Protein AF-A0A3L7AKQ4-F1 (afdb_monomer)

Nearest PDB structures (foldseek):
  3fz2-assembly3_B  TM=6.884E-01  e=7.133E-04  Lambdavirus lambda
  3fzb-assembly1_B  TM=6.776E-01  e=4.993E-04  Lambdavirus lambda
  2x1w-assembly2_L  TM=4.717E-01  e=2.455E+00  Homo sapiens
  4hrv-assembly1_B  TM=2.708E-01  e=8.936E-01  Neisseria meningitidis

Organism: NCBI:txid60216

Structure (mmCIF, N/CA/C/O backbone):
data_AF-A0A3L7AKQ4-F1
#
_entry.id   AF-A0A3L7AKQ4-F1
#
loop_
_atom_site.group_PDB
_atom_site.id
_atom_site.type_symbol
_atom_site.label_atom_id
_atom_site.label_alt_id
_atom_site.label_comp_id
_atom_site.label_asym_id
_atom_site.label_entity_id
_atom_site.label_seq_id
_atom_site.pdbx_PDB_ins_code
_atom_site.Cartn_x
_atom_site.Cartn_y
_atom_site.Cartn_z
_atom_site.occupancy
_atom_site.B_iso_or_equiv
_atom_site.auth_seq_id
_atom_site.auth_comp_id
_atom_site.auth_asym_id
_atom_site.auth_atom_id
_atom_site.pdbx_PDB_model_num
ATOM 1 N N . MET A 1 1 ? 0.979 4.388 -9.068 1.00 86.25 1 MET A N 1
ATOM 2 C CA . MET A 1 1 ? -0.338 3.719 -9.219 1.00 86.25 1 MET A CA 1
ATOM 3 C C . MET A 1 1 ? -0.267 2.253 -8.811 1.00 86.25 1 MET A C 1
ATOM 5 O O . MET A 1 1 ? -0.900 1.919 -7.822 1.00 86.25 1 MET A O 1
ATOM 9 N N . ALA A 1 2 ? 0.515 1.409 -9.503 1.00 91.88 2 ALA A N 1
ATOM 10 C CA . ALA A 1 2 ? 0.612 -0.028 -9.208 1.00 91.88 2 ALA A CA 1
ATOM 11 C C . ALA A 1 2 ? 0.888 -0.323 -7.724 1.00 91.88 2 ALA A C 1
ATOM 13 O O . ALA A 1 2 ? 0.208 -1.152 -7.133 1.00 91.88 2 ALA A O 1
ATOM 14 N N . LEU A 1 3 ? 1.793 0.444 -7.100 1.00 92.50 3 LEU A N 1
ATOM 15 C CA . LEU A 1 3 ? 2.090 0.347 -5.669 1.00 92.50 3 LEU A CA 1
ATOM 16 C C . LEU A 1 3 ? 0.835 0.440 -4.787 1.00 92.50 3 LEU A C 1
ATOM 18 O O . LEU A 1 3 ? 0.617 -0.392 -3.915 1.00 92.50 3 LEU A O 1
ATOM 22 N N . ARG A 1 4 ? 0.007 1.457 -5.034 1.00 93.56 4 ARG A N 1
ATOM 23 C CA . ARG A 1 4 ? -1.199 1.747 -4.258 1.00 93.56 4 ARG A CA 1
ATOM 24 C C . ARG A 1 4 ? -2.247 0.652 -4.429 1.00 93.56 4 ARG A C 1
ATOM 26 O O . ARG A 1 4 ? -2.795 0.187 -3.442 1.00 93.56 4 ARG A O 1
ATOM 33 N N . ILE A 1 5 ? -2.457 0.204 -5.666 1.00 94.94 5 ILE A N 1
ATOM 34 C CA . ILE A 1 5 ? -3.381 -0.892 -5.985 1.00 94.94 5 ILE A CA 1
ATOM 35 C C . ILE A 1 5 ? -2.924 -2.192 -5.310 1.00 94.94 5 ILE A C 1
ATOM 37 O O . ILE A 1 5 ? -3.725 -2.862 -4.668 1.00 94.94 5 ILE A O 1
ATOM 41 N N . CYS A 1 6 ? -1.628 -2.517 -5.368 1.00 95.56 6 CYS A N 1
ATOM 42 C CA . CYS A 1 6 ? -1.089 -3.693 -4.681 1.00 95.56 6 CYS A CA 1
ATOM 43 C C . CYS A 1 6 ? -1.293 -3.606 -3.164 1.00 95.56 6 CYS A C 1
ATOM 45 O O . CYS A 1 6 ? -1.653 -4.605 -2.554 1.00 95.56 6 CYS A O 1
ATOM 47 N N . ALA A 1 7 ? -1.107 -2.424 -2.564 1.00 95.56 7 ALA A N 1
ATOM 48 C CA . ALA A 1 7 ? -1.384 -2.216 -1.145 1.00 95.56 7 ALA A CA 1
ATOM 49 C C . ALA A 1 7 ? -2.867 -2.450 -0.820 1.00 95.56 7 ALA A C 1
ATOM 51 O O . ALA A 1 7 ? -3.170 -3.180 0.116 1.00 95.56 7 ALA A O 1
ATOM 52 N N . VAL A 1 8 ? -3.788 -1.897 -1.614 1.00 96.44 8 VAL A N 1
ATOM 53 C CA . VAL A 1 8 ? -5.234 -2.095 -1.425 1.00 96.44 8 VAL A CA 1
ATOM 54 C C . VAL A 1 8 ? -5.596 -3.579 -1.465 1.00 96.44 8 VAL A C 1
ATOM 56 O O . VAL A 1 8 ? -6.197 -4.083 -0.519 1.00 96.44 8 VAL A O 1
ATOM 59 N N . ILE A 1 9 ? -5.175 -4.293 -2.512 1.00 96.75 9 ILE A N 1
ATOM 60 C CA . ILE A 1 9 ? -5.460 -5.726 -2.671 1.00 96.75 9 ILE A CA 1
ATOM 61 C C . ILE A 1 9 ? -4.814 -6.541 -1.540 1.00 96.75 9 ILE A C 1
ATOM 63 O O . ILE A 1 9 ? -5.434 -7.458 -1.014 1.00 96.75 9 ILE A O 1
ATOM 67 N N . ALA A 1 10 ? -3.590 -6.201 -1.121 1.00 96.25 10 ALA A N 1
ATOM 68 C CA . ALA A 1 10 ? -2.888 -6.909 -0.049 1.00 96.25 10 ALA A CA 1
ATOM 69 C C . ALA A 1 10 ? -3.527 -6.729 1.338 1.00 96.25 10 ALA A C 1
ATOM 71 O O . ALA A 1 10 ? -3.373 -7.601 2.191 1.00 96.25 10 ALA A O 1
ATOM 72 N N . LEU A 1 11 ? -4.200 -5.600 1.574 1.00 96.50 11 LEU A N 1
ATOM 73 C CA . LEU A 1 11 ? -4.826 -5.268 2.856 1.00 96.50 11 LEU A CA 1
ATOM 74 C C . LEU A 1 11 ? -6.249 -5.826 2.993 1.00 96.50 11 LEU A C 1
ATOM 76 O O . LEU A 1 11 ? -6.709 -6.044 4.121 1.00 96.50 11 LEU A O 1
ATOM 80 N N . ARG A 1 12 ? -6.940 -6.060 1.869 1.00 95.12 12 ARG A N 1
ATOM 81 C CA . ARG A 1 12 ? -8.280 -6.662 1.850 1.00 95.12 12 ARG A CA 1
ATOM 82 C C . ARG A 1 12 ? -8.250 -8.061 2.434 1.00 95.12 12 ARG A C 1
ATOM 84 O O . ARG A 1 12 ? -7.366 -8.853 2.127 1.00 95.12 12 ARG A O 1
ATOM 91 N N . ASP A 1 13 ? -9.202 -8.327 3.322 1.00 91.25 13 ASP A N 1
ATOM 92 C CA . ASP A 1 13 ? -9.371 -9.608 4.026 1.00 91.25 13 ASP A CA 1
ATOM 93 C C . ASP A 1 13 ? -8.146 -10.090 4.828 1.00 91.25 13 ASP A C 1
ATOM 95 O O . ASP A 1 13 ? -8.124 -11.209 5.344 1.00 91.25 13 ASP A O 1
ATOM 99 N N . ALA A 1 14 ? -7.136 -9.231 4.991 1.00 93.94 14 ALA A N 1
ATOM 100 C CA . ALA A 1 14 ? -5.916 -9.496 5.746 1.00 93.94 14 ALA A CA 1
ATOM 101 C C . ALA A 1 14 ? -5.820 -8.674 7.042 1.00 93.94 14 ALA A C 1
ATOM 103 O O . ALA A 1 14 ? -4.883 -8.868 7.813 1.00 93.94 14 ALA A O 1
ATOM 104 N N . THR A 1 15 ? -6.776 -7.771 7.280 1.00 93.94 15 THR A N 1
ATOM 105 C CA . THR A 1 15 ? -6.831 -6.860 8.435 1.00 93.94 15 THR A CA 1
ATOM 106 C C . THR A 1 15 ? -8.253 -6.776 8.996 1.00 93.94 15 THR A C 1
ATOM 108 O O . THR A 1 15 ? -9.213 -7.196 8.340 1.00 93.94 15 THR A O 1
ATOM 111 N N . MET A 1 16 ? -8.429 -6.152 10.165 1.00 90.81 16 MET A N 1
ATOM 112 C CA . MET A 1 16 ? -9.761 -5.850 10.720 1.00 90.81 16 MET A CA 1
ATOM 113 C C . MET A 1 16 ? -10.673 -4.990 9.815 1.00 90.81 16 MET A C 1
ATOM 115 O O . MET A 1 16 ? -11.892 -4.968 10.018 1.00 90.81 16 MET A O 1
ATOM 119 N N . ALA A 1 17 ? -10.131 -4.311 8.795 1.00 90.75 17 ALA A N 1
ATOM 120 C CA . ALA A 1 17 ? -10.951 -3.619 7.799 1.00 90.75 17 ALA A CA 1
ATOM 121 C C . ALA A 1 17 ? -11.659 -4.568 6.825 1.00 90.75 17 ALA A C 1
ATOM 123 O O . ALA A 1 17 ? -12.676 -4.179 6.254 1.00 90.75 17 ALA A O 1
ATOM 124 N N . GLN A 1 18 ? -11.195 -5.813 6.669 1.00 90.94 18 GLN A N 1
ATOM 125 C CA . GLN A 1 18 ? -11.749 -6.769 5.701 1.00 90.94 18 GLN A CA 1
ATOM 126 C C . GLN A 1 18 ? -11.812 -6.134 4.297 1.00 90.94 18 GLN A C 1
ATOM 128 O O . GLN A 1 18 ? -10.828 -5.552 3.847 1.00 90.94 18 GLN A O 1
ATOM 133 N N . GLU A 1 19 ? -12.958 -6.177 3.619 1.00 91.38 19 GLU A N 1
ATOM 134 C CA . GLU A 1 19 ? -13.174 -5.538 2.315 1.00 91.38 19 GLU A CA 1
ATOM 135 C C . GLU A 1 19 ? -13.188 -3.993 2.361 1.00 91.38 19 GLU A C 1
ATOM 137 O O . GLU A 1 19 ? -13.116 -3.347 1.314 1.00 91.38 19 GLU A O 1
ATOM 142 N N . ARG A 1 20 ? -13.241 -3.357 3.545 1.00 91.81 20 ARG A N 1
ATOM 143 C CA . ARG A 1 20 ? -13.335 -1.886 3.718 1.00 91.81 20 ARG A CA 1
ATOM 144 C C . ARG A 1 20 ? -11.986 -1.175 3.550 1.00 91.81 20 ARG A C 1
ATOM 146 O O . ARG A 1 20 ? -11.615 -0.298 4.333 1.00 91.81 20 ARG A O 1
ATOM 153 N N . VAL A 1 21 ? -11.257 -1.546 2.504 1.00 93.69 21 VAL A N 1
ATOM 154 C CA . VAL A 1 21 ? -10.010 -0.908 2.072 1.00 93.69 21 VAL A CA 1
ATOM 155 C C . VAL A 1 21 ? -10.273 -0.155 0.774 1.00 93.69 21 VAL A C 1
ATOM 157 O O . VAL A 1 21 ? -10.630 -0.758 -0.242 1.00 93.69 21 VAL A O 1
ATOM 160 N N . ARG A 1 22 ? -10.104 1.167 0.802 1.00 91.25 22 ARG A N 1
ATOM 161 C CA . ARG A 1 22 ? -10.456 2.071 -0.301 1.00 91.25 22 ARG A CA 1
ATOM 162 C C . ARG A 1 22 ? -9.208 2.632 -0.983 1.00 91.25 22 ARG A C 1
ATOM 164 O O . ARG A 1 22 ? -8.295 3.119 -0.315 1.00 91.25 22 ARG A O 1
ATOM 171 N N . ASP A 1 23 ? -9.204 2.623 -2.312 1.00 89.88 23 ASP A N 1
ATOM 172 C CA . ASP A 1 23 ? -8.193 3.283 -3.141 1.00 89.88 23 ASP A CA 1
ATOM 173 C C . ASP A 1 23 ? -8.525 4.765 -3.302 1.00 89.88 23 ASP A C 1
ATOM 175 O O . ASP A 1 23 ? -9.325 5.139 -4.158 1.00 89.88 23 ASP A O 1
ATOM 179 N N . SER A 1 24 ? -7.895 5.606 -2.480 1.00 76.44 24 SER A N 1
ATOM 180 C CA . SER A 1 24 ? -8.138 7.047 -2.392 1.00 76.44 24 SER A CA 1
ATOM 181 C C . SER A 1 24 ? -9.569 7.400 -1.951 1.00 76.44 24 SER A C 1
ATOM 183 O O . SER A 1 24 ? -10.549 7.132 -2.642 1.00 76.44 24 SER A O 1
ATOM 185 N N . ALA A 1 25 ? -9.706 8.123 -0.840 1.00 61.62 25 ALA A N 1
ATOM 186 C CA . ALA A 1 25 ? -10.979 8.721 -0.454 1.00 61.62 25 ALA A CA 1
ATOM 187 C C . ALA A 1 25 ? -11.004 10.210 -0.832 1.00 61.62 25 ALA A C 1
ATOM 189 O O . ALA A 1 25 ? -10.194 10.998 -0.356 1.00 61.62 25 ALA A O 1
ATOM 190 N N . LEU A 1 26 ? -11.955 10.610 -1.685 1.00 53.91 26 LEU A N 1
ATOM 191 C CA . LEU A 1 26 ? -12.335 12.027 -1.827 1.00 53.91 26 LEU A CA 1
ATOM 192 C C . LEU A 1 26 ? -13.199 12.492 -0.642 1.00 53.91 26 LEU A C 1
ATOM 194 O O . LEU A 1 26 ? -13.315 13.687 -0.374 1.00 53.91 26 LEU A O 1
ATOM 198 N N . SER A 1 27 ? -13.836 11.541 0.037 1.00 59.56 27 SER A N 1
ATOM 199 C CA . SER A 1 27 ? -14.645 11.723 1.236 1.00 59.56 27 SER A CA 1
ATOM 200 C C . SER A 1 27 ? -13.775 11.776 2.492 1.00 59.56 27 SER A C 1
ATOM 202 O O . SER A 1 27 ? -12.742 11.120 2.576 1.00 59.56 27 SER A O 1
ATOM 204 N N . GLN A 1 28 ? -14.216 12.545 3.489 1.00 68.19 28 GLN A N 1
ATOM 205 C CA . GLN A 1 28 ? -13.551 12.603 4.791 1.00 68.19 28 GLN A CA 1
ATOM 206 C C . GLN A 1 28 ? -13.617 11.237 5.485 1.00 68.19 28 GLN A C 1
ATOM 208 O O . GLN A 1 28 ? -14.658 10.579 5.455 1.00 68.19 28 GLN A O 1
ATOM 213 N N . LEU A 1 29 ? -12.518 10.840 6.129 1.00 72.25 29 LEU A N 1
ATOM 214 C CA . LEU A 1 29 ? -12.377 9.568 6.841 1.00 72.25 29 LEU A CA 1
ATOM 215 C C . LEU A 1 29 ? -13.504 9.338 7.866 1.00 72.25 29 LEU A C 1
ATOM 217 O O . LEU A 1 29 ? -14.069 8.249 7.932 1.00 72.25 29 LEU A O 1
ATOM 221 N N . ASP A 1 30 ? -13.904 10.392 8.579 1.00 65.81 30 ASP A N 1
ATOM 222 C CA . ASP A 1 30 ? -15.015 10.389 9.538 1.00 65.81 30 ASP A CA 1
ATOM 223 C C . ASP A 1 30 ? -16.338 9.934 8.895 1.00 65.81 30 ASP A C 1
ATOM 225 O O . ASP A 1 30 ? -17.072 9.135 9.474 1.00 65.81 30 ASP A O 1
ATOM 229 N N . ALA A 1 31 ? -16.628 10.386 7.670 1.00 71.44 31 ALA A N 1
ATOM 230 C CA . ALA A 1 31 ? -17.857 10.024 6.965 1.00 71.44 31 ALA A CA 1
ATOM 231 C C . ALA A 1 31 ? -17.877 8.539 6.569 1.00 71.44 31 ALA A C 1
ATOM 233 O O . ALA A 1 31 ? -18.919 7.897 6.670 1.00 71.44 31 ALA A O 1
ATOM 234 N N . LEU A 1 32 ? -16.724 7.986 6.175 1.00 71.56 32 LEU A N 1
ATOM 235 C CA . LEU A 1 32 ? -16.596 6.567 5.820 1.00 71.56 32 LEU A CA 1
ATOM 236 C C . LEU A 1 32 ? -16.829 5.663 7.032 1.00 71.56 32 LEU A C 1
ATOM 238 O O . LEU A 1 32 ? -17.529 4.658 6.945 1.00 71.56 32 LEU A O 1
ATOM 242 N N . VAL A 1 33 ? -16.280 6.042 8.185 1.00 70.31 33 VAL A N 1
ATOM 243 C CA . VAL A 1 33 ? -16.455 5.269 9.420 1.00 70.31 33 VAL A CA 1
ATOM 244 C C . VAL A 1 33 ? -17.879 5.389 9.953 1.00 70.31 33 VAL A C 1
ATOM 246 O O . VAL A 1 33 ? -18.394 4.434 10.530 1.00 70.31 33 VAL A O 1
ATOM 249 N N . GLU A 1 34 ? -18.542 6.533 9.779 1.00 71.06 34 GLU A N 1
ATOM 250 C CA . GLU A 1 34 ? -19.955 6.665 10.145 1.00 71.06 34 GLU A CA 1
ATOM 251 C C . GLU A 1 34 ? -20.886 5.830 9.261 1.00 71.06 34 GLU A C 1
ATOM 253 O O . GLU A 1 34 ? -21.873 5.294 9.779 1.00 71.06 34 GLU A O 1
ATOM 258 N N . GLU A 1 35 ? -20.572 5.714 7.969 1.00 71.06 35 GLU A N 1
ATOM 259 C CA . GLU A 1 35 ? -21.299 4.878 7.011 1.00 71.06 35 GLU A CA 1
ATOM 260 C C . GLU A 1 35 ? -21.128 3.389 7.336 1.00 71.06 35 GLU A C 1
ATOM 262 O O . GLU A 1 35 ? -22.117 2.694 7.575 1.00 71.06 35 GLU A O 1
ATOM 267 N N . ASP A 1 36 ? -19.881 2.919 7.431 1.00 68.56 36 ASP A N 1
ATOM 268 C CA . ASP A 1 36 ? -19.576 1.494 7.598 1.00 68.56 36 ASP A CA 1
ATOM 269 C C . ASP A 1 36 ? -19.712 1.019 9.060 1.00 68.56 36 ASP A C 1
ATOM 271 O O . ASP A 1 36 ? -19.913 -0.171 9.323 1.00 68.56 36 ASP A O 1
ATOM 275 N N . ARG A 1 37 ? -19.599 1.939 10.032 1.00 75.56 37 ARG A N 1
ATOM 276 C CA . ARG A 1 37 ? -19.559 1.674 11.487 1.00 75.56 37 ARG A CA 1
ATOM 277 C C . ARG A 1 37 ? -18.605 0.540 11.874 1.00 75.56 37 ARG A C 1
ATOM 279 O O . ARG A 1 37 ? -18.884 -0.245 12.779 1.00 75.56 37 ARG A O 1
ATOM 286 N N . ALA A 1 38 ? -17.481 0.455 11.179 1.00 81.25 38 ALA A N 1
ATOM 287 C CA . ALA A 1 38 ? -16.488 -0.600 11.310 1.00 81.25 38 ALA A CA 1
ATOM 288 C C . ALA A 1 38 ? -15.088 -0.037 11.011 1.00 81.25 38 ALA A C 1
ATOM 290 O O . ALA A 1 38 ? -14.990 1.084 10.505 1.00 81.25 38 ALA A O 1
ATOM 291 N N . PRO A 1 39 ? -14.004 -0.776 11.316 1.00 87.94 39 PRO A N 1
ATOM 292 C CA . PRO A 1 39 ? -12.667 -0.379 10.900 1.00 87.94 39 PRO A CA 1
ATOM 293 C C . PRO A 1 39 ? -12.578 -0.217 9.379 1.00 87.94 39 PRO A C 1
ATOM 295 O O . PRO A 1 39 ? -13.095 -1.061 8.637 1.00 87.94 39 PRO A O 1
ATOM 298 N N . VAL A 1 40 ? -11.910 0.847 8.935 1.00 90.94 40 VAL A N 1
ATOM 299 C CA . VAL A 1 40 ? -11.667 1.155 7.517 1.00 90.94 40 VAL A CA 1
ATOM 300 C C . VAL A 1 40 ? -10.203 1.532 7.294 1.00 90.94 40 VAL A C 1
ATOM 302 O O . VAL A 1 40 ? -9.554 2.070 8.196 1.00 90.94 40 VAL A O 1
ATOM 305 N N . ILE A 1 41 ? -9.703 1.273 6.082 1.00 93.00 41 ILE A N 1
ATOM 306 C CA . ILE A 1 41 ? -8.411 1.783 5.606 1.00 93.00 41 ILE A CA 1
ATOM 307 C C . ILE A 1 41 ? -8.633 2.575 4.319 1.00 93.00 41 ILE A C 1
ATOM 309 O O . ILE A 1 41 ? -9.249 2.075 3.375 1.00 93.00 41 ILE A O 1
ATOM 313 N N . THR A 1 42 ? -8.076 3.777 4.234 1.00 93.56 42 THR A N 1
ATOM 314 C CA . THR A 1 42 ? -7.876 4.472 2.956 1.00 93.56 42 THR A CA 1
ATOM 315 C C . THR A 1 42 ? -6.406 4.374 2.563 1.00 93.56 42 THR A C 1
ATOM 317 O O . THR A 1 42 ? -5.510 4.471 3.400 1.00 93.56 42 THR A O 1
ATOM 320 N N . VAL A 1 43 ? -6.144 4.148 1.279 1.00 94.06 43 VAL A N 1
ATOM 321 C CA . VAL A 1 43 ? -4.788 4.076 0.729 1.00 94.06 43 VAL A CA 1
ATOM 322 C C . VAL A 1 43 ? -4.652 5.165 -0.321 1.00 94.06 43 VAL A C 1
ATOM 324 O O . VAL A 1 43 ? -5.398 5.194 -1.298 1.00 94.06 43 VAL A O 1
ATOM 327 N N . SER A 1 44 ? -3.691 6.066 -0.161 1.00 92.31 44 SER A N 1
ATOM 328 C CA . SER A 1 44 ? -3.426 7.135 -1.122 1.00 92.31 44 SER A CA 1
ATOM 329 C C . SER A 1 44 ? -1.930 7.300 -1.379 1.00 92.31 44 SER A C 1
ATOM 331 O O . SER A 1 44 ? -1.086 6.791 -0.650 1.00 92.31 44 SER A O 1
ATOM 333 N N . THR A 1 45 ? -1.586 7.968 -2.475 1.00 91.00 45 THR A N 1
ATOM 334 C CA . THR A 1 45 ? -0.205 8.376 -2.775 1.00 91.00 45 THR A CA 1
ATOM 335 C C . THR A 1 45 ? -0.147 9.888 -2.711 1.00 91.00 45 THR A C 1
ATOM 337 O O . THR A 1 45 ? -0.881 10.535 -3.458 1.00 91.00 45 THR A O 1
ATOM 340 N N . GLU A 1 46 ? 0.708 10.430 -1.851 1.00 86.31 46 GLU A N 1
ATOM 341 C CA . GLU A 1 46 ? 0.785 11.870 -1.589 1.00 86.31 46 GLU A CA 1
ATOM 342 C C . GLU A 1 46 ? 1.794 12.561 -2.509 1.00 86.31 46 GLU A C 1
ATOM 344 O O . GLU A 1 46 ? 1.479 13.561 -3.153 1.00 86.31 46 GLU A O 1
ATOM 349 N N . SER A 1 47 ? 2.998 12.003 -2.620 1.00 85.25 47 SER A N 1
ATOM 350 C CA . SER A 1 47 ? 4.071 12.581 -3.422 1.00 85.25 47 SER A CA 1
ATOM 351 C C . SER A 1 47 ? 4.843 11.510 -4.183 1.00 85.25 47 SER A C 1
ATOM 353 O O . SER A 1 47 ? 4.874 10.325 -3.832 1.00 85.25 47 SER A O 1
ATOM 355 N N . THR A 1 48 ? 5.450 11.934 -5.285 1.00 84.94 48 THR A N 1
ATOM 356 C CA . THR A 1 48 ? 6.407 11.127 -6.032 1.00 84.94 48 THR A CA 1
ATOM 357 C C . THR A 1 48 ? 7.517 12.043 -6.513 1.00 84.94 48 THR A C 1
ATOM 359 O O . THR A 1 48 ? 7.285 12.960 -7.303 1.00 84.94 48 THR A O 1
ATOM 362 N N . GLU A 1 49 ? 8.728 11.801 -6.028 1.00 86.12 49 GLU A N 1
ATOM 363 C CA . GLU A 1 49 ? 9.910 12.583 -6.346 1.00 86.12 49 GLU A CA 1
ATOM 364 C C . GLU A 1 49 ? 10.900 11.748 -7.151 1.00 86.12 49 GLU A C 1
ATOM 366 O O . GLU A 1 49 ? 11.329 10.664 -6.753 1.00 86.12 49 GLU A O 1
ATOM 371 N N . ARG A 1 50 ? 11.313 12.277 -8.304 1.00 83.00 50 ARG A N 1
ATOM 372 C CA . ARG A 1 50 ? 12.290 11.619 -9.168 1.00 83.00 50 ARG A CA 1
ATOM 373 C C . ARG A 1 50 ? 13.463 12.540 -9.451 1.00 83.00 50 ARG A C 1
ATOM 375 O O . ARG A 1 50 ? 13.323 13.578 -10.096 1.00 83.00 50 ARG A O 1
ATOM 382 N N . LYS A 1 51 ? 14.658 12.112 -9.043 1.00 78.06 51 LYS A N 1
ATOM 383 C CA . LYS A 1 51 ? 15.908 12.760 -9.458 1.00 78.06 51 LYS A CA 1
ATOM 384 C C . LYS A 1 51 ? 16.227 12.394 -10.907 1.00 78.06 51 LYS A C 1
ATOM 386 O O . LYS A 1 51 ? 16.036 11.256 -11.341 1.00 78.06 51 LYS A O 1
ATOM 391 N N . ARG A 1 52 ? 16.743 13.357 -11.675 1.00 70.12 52 ARG A N 1
ATOM 392 C CA . ARG A 1 52 ? 17.139 13.129 -13.073 1.00 70.12 52 ARG A CA 1
ATOM 393 C C . ARG A 1 52 ? 18.185 12.011 -13.150 1.00 70.12 52 ARG A C 1
ATOM 395 O O . ARG A 1 52 ? 19.196 12.068 -12.459 1.00 70.12 52 ARG A O 1
ATOM 402 N N . GLY A 1 53 ? 17.942 11.016 -14.004 1.00 67.50 53 GLY A N 1
ATOM 403 C CA . GLY A 1 53 ? 18.837 9.867 -14.195 1.00 67.50 53 GLY A CA 1
ATOM 404 C C . GLY A 1 53 ? 18.707 8.754 -13.148 1.00 67.50 53 GLY A C 1
ATOM 405 O O . GLY A 1 53 ? 19.365 7.724 -13.294 1.00 67.50 53 GLY A O 1
ATOM 406 N N . ALA A 1 54 ? 17.855 8.915 -12.129 1.00 74.38 54 ALA A N 1
ATOM 407 C CA . ALA A 1 54 ? 17.589 7.857 -11.161 1.00 74.38 54 ALA A CA 1
ATOM 408 C C . ALA A 1 54 ? 16.831 6.687 -11.811 1.00 74.38 54 ALA A C 1
ATOM 410 O O . ALA A 1 54 ? 15.969 6.896 -12.673 1.00 74.38 54 ALA A O 1
ATOM 411 N N . GLN A 1 55 ? 17.176 5.467 -11.386 1.00 76.50 55 GLN A N 1
ATOM 412 C CA . GLN A 1 55 ? 16.503 4.215 -11.769 1.00 76.50 55 GLN A CA 1
ATOM 413 C C . GLN A 1 55 ? 15.300 3.893 -10.865 1.00 76.50 55 GLN A C 1
ATOM 415 O O . GLN A 1 55 ? 14.554 2.964 -11.148 1.00 76.50 55 GLN A O 1
ATOM 420 N N . MET A 1 56 ? 15.119 4.668 -9.794 1.00 83.69 56 MET A N 1
ATOM 421 C CA . MET A 1 56 ? 14.013 4.586 -8.844 1.00 83.69 56 MET A CA 1
ATOM 422 C C . MET A 1 56 ? 13.468 5.996 -8.589 1.00 83.69 56 MET A C 1
ATOM 424 O O . MET A 1 56 ? 14.118 6.996 -8.922 1.00 83.69 56 MET A O 1
ATOM 428 N N . GLN A 1 57 ? 12.271 6.074 -8.024 1.00 87.44 57 GLN A N 1
ATOM 429 C CA . GLN A 1 57 ? 11.641 7.314 -7.572 1.00 87.44 57 GLN A CA 1
ATOM 430 C C . GLN A 1 57 ? 11.166 7.150 -6.132 1.00 87.44 57 GLN A C 1
ATOM 432 O O . GLN A 1 57 ? 10.666 6.088 -5.771 1.00 87.44 57 GLN A O 1
ATOM 437 N N . GLN A 1 58 ? 11.285 8.196 -5.328 1.00 88.88 58 GLN A N 1
ATOM 438 C CA . GLN A 1 58 ? 10.787 8.181 -3.963 1.00 88.88 58 GLN A CA 1
ATOM 439 C C . GLN A 1 58 ? 9.278 8.427 -4.000 1.00 88.88 58 GLN A C 1
ATOM 441 O O . GLN A 1 58 ? 8.836 9.443 -4.532 1.00 88.88 58 GLN A O 1
ATOM 446 N N . THR A 1 59 ? 8.487 7.497 -3.478 1.00 89.44 59 THR A N 1
ATOM 447 C CA . THR A 1 59 ? 7.025 7.598 -3.431 1.00 89.44 59 THR A CA 1
ATOM 448 C C . THR A 1 59 ? 6.563 7.564 -1.985 1.00 89.44 59 THR A C 1
ATOM 450 O O . THR A 1 59 ? 6.945 6.666 -1.236 1.00 89.44 59 THR A O 1
ATOM 453 N N . SER A 1 60 ? 5.702 8.509 -1.617 1.00 90.81 60 SER A N 1
ATOM 454 C CA . SER A 1 60 ? 5.019 8.531 -0.327 1.00 90.81 60 SER A CA 1
ATOM 455 C C . SER A 1 60 ? 3.621 7.931 -0.463 1.00 90.81 60 SER A C 1
ATOM 457 O O . SER A 1 60 ? 2.762 8.463 -1.172 1.00 90.81 60 SER A O 1
ATOM 459 N N . LEU A 1 61 ? 3.407 6.807 0.212 1.00 91.12 61 LEU A N 1
ATOM 460 C CA . LEU A 1 61 ? 2.124 6.140 0.382 1.00 91.12 61 LEU A CA 1
ATOM 461 C C . LEU A 1 61 ? 1.558 6.508 1.755 1.00 91.12 61 LEU A C 1
ATOM 463 O O . LEU A 1 61 ? 2.240 6.372 2.768 1.00 91.12 61 LEU A O 1
ATOM 467 N N . VAL A 1 62 ? 0.310 6.950 1.785 1.00 92.38 62 VAL A N 1
ATOM 468 C CA . VAL A 1 62 ? -0.410 7.286 3.011 1.00 92.38 62 VAL A CA 1
ATOM 469 C C . VAL A 1 62 ? -1.502 6.251 3.232 1.00 92.38 62 VAL A C 1
ATOM 471 O O . VAL A 1 62 ? -2.328 6.018 2.346 1.00 92.38 62 VAL A O 1
ATOM 474 N N . LEU A 1 63 ? -1.494 5.636 4.411 1.00 92.94 63 LEU A N 1
ATOM 475 C CA . LEU A 1 63 ? -2.549 4.757 4.898 1.00 92.94 63 LEU A CA 1
ATOM 476 C C . LEU A 1 63 ? -3.268 5.480 6.031 1.00 92.94 63 LEU A C 1
ATOM 478 O O . LEU A 1 63 ? -2.632 5.825 7.026 1.00 92.94 63 LEU A O 1
ATOM 482 N N . GLU A 1 64 ? -4.570 5.706 5.908 1.00 93.06 64 GLU A N 1
ATOM 483 C CA . GLU A 1 64 ? -5.365 6.231 7.018 1.00 93.06 64 GLU A CA 1
ATOM 484 C C . GLU A 1 64 ? -6.246 5.119 7.567 1.00 93.06 64 GLU A C 1
ATOM 486 O O . GLU A 1 64 ? -7.099 4.566 6.875 1.00 93.06 64 GLU A O 1
ATOM 491 N N . LEU A 1 65 ? -6.002 4.778 8.824 1.00 91.50 65 LEU A N 1
ATOM 492 C CA . LEU A 1 65 ? -6.719 3.770 9.578 1.00 91.50 65 LEU A CA 1
ATOM 493 C C . LEU A 1 65 ? -7.717 4.499 10.459 1.00 91.50 65 LEU A C 1
ATOM 495 O O . LEU A 1 65 ? -7.345 5.455 11.145 1.00 91.50 65 LEU A O 1
ATOM 499 N N . ALA A 1 66 ? -8.961 4.041 10.489 1.00 89.06 66 ALA A N 1
ATOM 500 C CA . ALA A 1 66 ? -9.941 4.610 11.398 1.00 89.06 66 ALA A CA 1
ATOM 501 C C . ALA A 1 66 ? -10.898 3.566 11.955 1.00 89.06 66 ALA A C 1
ATOM 503 O O . ALA A 1 66 ? -11.280 2.617 11.270 1.00 89.06 66 ALA A O 1
ATOM 504 N N . LEU A 1 67 ? -11.278 3.761 13.216 1.00 84.44 67 LEU A N 1
ATOM 505 C CA . LEU A 1 67 ? -12.220 2.916 13.938 1.00 84.44 67 LEU A CA 1
ATOM 506 C C . LEU A 1 67 ? -13.082 3.741 14.900 1.00 84.44 67 LEU A C 1
ATOM 508 O O . LEU A 1 67 ? -12.665 4.771 15.435 1.00 84.44 67 LEU A O 1
ATOM 512 N N . THR A 1 68 ? -14.311 3.274 15.119 1.00 77.56 68 THR A N 1
ATOM 513 C CA . THR A 1 68 ? -15.280 3.899 16.026 1.00 77.56 68 THR A CA 1
ATOM 514 C C . THR A 1 68 ? -15.590 2.993 17.212 1.00 77.56 68 THR A C 1
ATOM 516 O O . THR A 1 68 ? -15.690 1.778 17.072 1.00 77.56 68 THR A O 1
ATOM 519 N N . ALA A 1 69 ? -15.793 3.595 18.387 1.00 66.75 69 ALA A N 1
ATOM 520 C CA . ALA A 1 69 ? -16.230 2.893 19.597 1.00 66.75 69 ALA A CA 1
ATOM 521 C C . ALA A 1 69 ? -17.720 2.502 19.588 1.00 66.75 69 ALA A C 1
ATOM 523 O O . ALA A 1 69 ? -18.204 1.915 20.555 1.00 66.75 69 ALA A O 1
ATOM 524 N N . LYS A 1 70 ? -18.501 2.894 18.570 1.00 64.50 70 LYS A N 1
ATOM 525 C CA . LYS A 1 70 ? -19.958 2.715 18.626 1.00 64.50 70 LYS A CA 1
ATOM 526 C C . LYS A 1 70 ? -20.332 1.221 18.577 1.00 64.50 70 LYS A C 1
ATOM 528 O O . LYS A 1 70 ? -19.890 0.527 17.665 1.00 64.50 70 LYS A O 1
ATOM 533 N N . PRO A 1 71 ? -21.176 0.732 19.505 1.00 52.19 71 PRO A N 1
ATOM 534 C CA . PRO A 1 71 ? -21.731 -0.614 19.424 1.00 52.19 71 PRO A CA 1
ATOM 535 C C . PRO A 1 71 ? -22.591 -0.764 18.164 1.00 52.19 71 PRO A C 1
ATOM 537 O O . PRO A 1 71 ? -23.307 0.165 17.768 1.00 52.19 71 PRO A O 1
ATOM 540 N N . ARG A 1 72 ? -22.522 -1.942 17.539 1.00 55.06 72 ARG A N 1
ATOM 541 C CA . ARG A 1 72 ? -23.402 -2.328 16.434 1.00 55.06 72 ARG A CA 1
ATOM 542 C C . ARG A 1 72 ? -24.643 -2.989 17.049 1.00 55.06 72 ARG A C 1
ATOM 544 O O . ARG A 1 72 ? -24.485 -3.994 17.736 1.00 55.06 72 ARG A O 1
ATOM 551 N N . PRO A 1 73 ? -25.860 -2.452 16.862 1.00 53.28 73 PRO A N 1
ATOM 552 C CA . PRO A 1 73 ? -27.055 -3.229 17.161 1.00 53.28 73 PRO A CA 1
ATOM 553 C C . PRO A 1 73 ? -27.112 -4.413 16.187 1.00 53.28 73 PRO A C 1
ATOM 555 O O . PRO A 1 73 ? -26.949 -4.220 14.979 1.00 53.28 73 PRO A O 1
ATOM 558 N N . ASP A 1 74 ? -27.273 -5.625 16.707 1.00 53.03 74 ASP A N 1
ATOM 559 C CA . ASP A 1 74 ? -27.564 -6.795 15.885 1.00 53.03 74 ASP A CA 1
ATOM 560 C C . ASP A 1 74 ? -29.027 -6.718 15.422 1.00 53.03 74 ASP A C 1
ATOM 562 O O . ASP A 1 74 ? -29.952 -6.743 16.235 1.00 53.03 74 ASP A O 1
ATOM 566 N N . GLU A 1 75 ? -29.236 -6.571 14.112 1.00 58.19 75 GLU A N 1
ATOM 567 C CA . GLU A 1 75 ? -30.573 -6.457 13.518 1.00 58.19 75 GLU A CA 1
ATOM 568 C C . GLU A 1 75 ? -31.350 -7.789 13.525 1.00 58.19 75 GLU A C 1
ATOM 570 O O . GLU A 1 75 ? -32.569 -7.771 13.346 1.00 58.19 75 GLU A O 1
ATOM 575 N N . GLU A 1 76 ? -30.688 -8.931 13.752 1.00 56.88 76 GLU A N 1
ATOM 576 C CA . GLU A 1 76 ? -31.323 -10.256 13.808 1.00 56.88 76 GLU A CA 1
ATOM 577 C C . GLU A 1 76 ? -31.612 -10.743 15.233 1.00 56.88 76 GLU A C 1
ATOM 579 O O . GLU A 1 76 ? -32.578 -11.486 15.429 1.00 56.88 76 GLU A O 1
ATOM 584 N N . THR A 1 77 ? -30.808 -10.354 16.227 1.00 57.94 77 THR A N 1
ATOM 585 C CA . THR A 1 77 ? -30.881 -10.954 17.577 1.00 57.94 7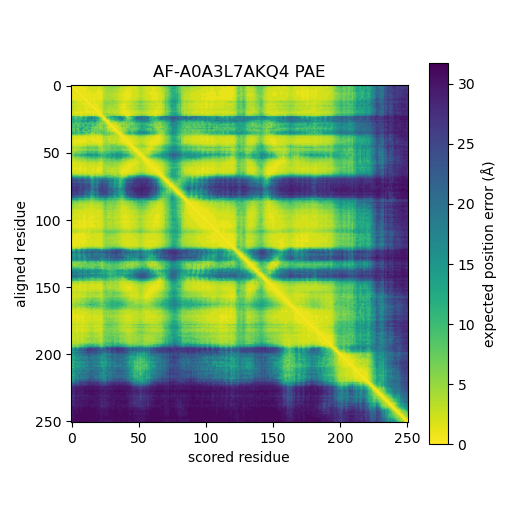7 THR A CA 1
ATOM 586 C C . THR A 1 77 ? -31.335 -10.009 18.689 1.00 57.94 77 THR A C 1
ATOM 588 O O . THR A 1 77 ? -31.592 -10.480 19.797 1.00 57.94 77 THR A O 1
ATOM 591 N N . ASP A 1 78 ? -31.488 -8.705 18.416 1.00 50.34 78 ASP A N 1
ATOM 592 C CA . ASP A 1 78 ? -31.779 -7.672 19.432 1.00 50.34 78 ASP A CA 1
ATOM 593 C C . ASP A 1 78 ? -30.695 -7.606 20.542 1.00 50.34 78 ASP A C 1
ATOM 595 O O . ASP A 1 78 ? -30.887 -6.994 21.598 1.00 50.34 78 ASP A O 1
ATOM 599 N N . GLU A 1 79 ? -29.521 -8.218 20.312 1.00 43.50 79 GLU A N 1
ATOM 600 C CA . GLU A 1 79 ? -28.352 -8.115 21.182 1.00 43.50 79 GLU A CA 1
ATOM 601 C C . GLU A 1 79 ? -27.506 -6.885 20.814 1.00 43.50 79 GLU A C 1
ATOM 603 O O . GLU A 1 79 ? -27.218 -6.580 19.653 1.00 43.50 79 GLU A O 1
ATOM 608 N N . ILE A 1 80 ? -27.075 -6.151 21.841 1.00 45.94 80 ILE A N 1
ATOM 609 C CA . ILE A 1 80 ? -26.077 -5.093 21.685 1.00 45.94 80 ILE A CA 1
ATOM 610 C C . ILE A 1 80 ? -24.725 -5.790 21.540 1.00 45.94 80 ILE A C 1
ATOM 612 O O . ILE A 1 80 ? -24.156 -6.237 22.538 1.00 45.94 80 ILE A O 1
ATOM 616 N N . VAL A 1 81 ? -24.185 -5.853 20.321 1.00 49.09 81 VAL A N 1
ATOM 617 C CA . VAL A 1 81 ? -22.782 -6.230 20.134 1.00 49.09 81 VAL A CA 1
ATOM 618 C C . VAL A 1 81 ? -21.952 -5.090 20.711 1.00 49.09 81 VAL A C 1
ATOM 620 O O . VAL A 1 81 ? -21.904 -3.984 20.160 1.00 49.09 81 VAL A O 1
ATOM 623 N N . ILE A 1 82 ? -21.365 -5.346 21.881 1.00 44.94 82 ILE A N 1
ATOM 624 C CA . ILE A 1 82 ? -20.461 -4.423 22.566 1.00 44.94 82 ILE A CA 1
ATOM 625 C C . ILE A 1 82 ? -19.383 -4.018 21.555 1.00 44.94 82 ILE A C 1
ATOM 627 O O . ILE A 1 82 ? -18.748 -4.872 20.937 1.00 44.94 82 ILE A O 1
ATOM 631 N N . GLY A 1 83 ? -19.260 -2.708 21.319 1.00 55.75 83 GLY A N 1
ATOM 632 C CA . GLY A 1 83 ? -18.337 -2.152 20.333 1.00 55.75 83 GLY A CA 1
ATOM 633 C C . GLY A 1 83 ? -16.889 -2.558 20.610 1.00 55.75 83 GLY A C 1
ATOM 634 O O . GL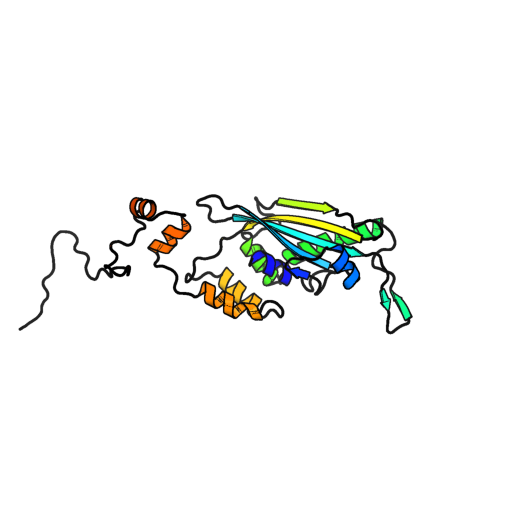Y A 1 83 ? -16.538 -2.939 21.721 1.00 55.75 83 GLY A O 1
ATOM 635 N N . PHE A 1 84 ? -16.035 -2.432 19.595 1.00 59.06 84 PHE A N 1
ATOM 636 C CA . PHE A 1 84 ? -14.627 -2.851 19.627 1.00 59.06 84 PHE A CA 1
ATOM 637 C C . PHE A 1 84 ? -13.778 -2.223 20.754 1.00 59.06 84 PHE A C 1
ATOM 639 O O . PHE A 1 84 ? -12.676 -2.697 21.011 1.00 59.06 84 PHE A O 1
ATOM 646 N N . ALA A 1 85 ? -14.259 -1.164 21.413 1.00 68.50 85 ALA A N 1
ATOM 647 C CA . ALA A 1 85 ? -13.557 -0.460 22.480 1.00 68.50 85 ALA A CA 1
ATOM 648 C C . ALA A 1 85 ? -14.542 0.300 23.387 1.00 68.50 85 ALA A C 1
ATOM 650 O O . ALA A 1 85 ? -15.361 1.084 22.899 1.00 68.50 85 ALA A O 1
ATOM 651 N N . GLU A 1 86 ? -14.440 0.122 24.707 1.00 70.88 86 GLU A N 1
ATOM 652 C CA . GLU A 1 86 ? -15.292 0.815 25.687 1.00 70.88 86 GLU A CA 1
ATOM 653 C C . GLU A 1 86 ? -14.636 2.114 26.186 1.00 70.88 86 GLU A C 1
ATOM 655 O O . GLU A 1 86 ? -15.301 3.139 26.392 1.00 70.88 86 GLU A O 1
ATOM 660 N N . THR A 1 87 ? -13.310 2.119 26.316 1.00 78.56 87 THR A N 1
ATOM 661 C CA . THR A 1 87 ? -12.498 3.245 26.797 1.00 78.56 87 THR A CA 1
ATOM 662 C C . THR A 1 87 ? -11.610 3.840 25.694 1.00 78.56 87 THR A C 1
ATOM 664 O O . THR A 1 87 ? -11.422 3.252 24.633 1.00 78.56 87 THR A O 1
ATOM 667 N N . ASP A 1 88 ? -11.091 5.055 25.912 1.00 80.06 88 ASP A N 1
ATOM 668 C CA . ASP A 1 88 ? -10.165 5.678 24.951 1.00 80.06 88 ASP A CA 1
ATOM 669 C C . ASP A 1 88 ? -8.830 4.924 24.913 1.00 80.06 88 ASP A C 1
ATOM 671 O O . ASP A 1 88 ? -8.190 4.858 23.870 1.00 80.06 88 ASP A O 1
ATOM 675 N N . ALA A 1 89 ? -8.460 4.287 26.029 1.00 82.88 89 ALA A N 1
ATOM 676 C CA . ALA A 1 89 ? -7.314 3.391 26.091 1.00 82.88 89 ALA A CA 1
ATOM 677 C C . ALA A 1 89 ? -7.529 2.132 25.234 1.00 82.88 89 ALA A C 1
ATOM 679 O O . ALA A 1 89 ? -6.600 1.700 24.556 1.00 82.88 89 ALA A O 1
ATOM 680 N N . ASP A 1 90 ? -8.748 1.582 25.212 1.00 82.38 90 ASP A N 1
ATOM 681 C CA . ASP A 1 90 ? -9.080 0.446 24.343 1.00 82.38 90 ASP A CA 1
ATOM 682 C C . ASP A 1 90 ? -9.034 0.855 22.866 1.00 82.38 90 ASP A C 1
ATOM 684 O O . ASP A 1 90 ? -8.519 0.110 22.039 1.00 82.38 90 ASP A O 1
ATOM 688 N N . LEU A 1 91 ? -9.514 2.059 22.529 1.00 83.56 91 LEU A N 1
ATOM 689 C CA . LEU A 1 91 ? -9.429 2.598 21.167 1.00 83.56 91 LEU A CA 1
ATOM 690 C C . LEU A 1 91 ? -7.980 2.764 20.698 1.00 83.56 91 LEU A C 1
ATOM 692 O O . LEU A 1 91 ? -7.663 2.416 19.561 1.00 83.56 91 LEU A O 1
ATOM 696 N N . ASP A 1 92 ? -7.106 3.284 21.561 1.00 85.19 92 ASP A N 1
ATOM 697 C CA . ASP A 1 92 ? -5.685 3.442 21.244 1.00 85.19 92 ASP A CA 1
ATOM 698 C C . ASP A 1 92 ? -4.991 2.079 21.087 1.00 85.19 92 ASP A C 1
ATOM 700 O O . ASP A 1 92 ? -4.252 1.882 20.122 1.00 85.19 92 ASP A O 1
ATOM 704 N N . LEU A 1 93 ? -5.289 1.108 21.958 1.00 87.44 93 LEU A N 1
ATOM 705 C CA . LEU A 1 93 ? -4.773 -0.258 21.824 1.00 87.44 93 LEU A CA 1
ATOM 706 C C . LEU A 1 93 ? -5.245 -0.918 20.520 1.00 87.44 93 LEU A C 1
ATOM 708 O O . LEU A 1 93 ? -4.459 -1.571 19.834 1.00 87.44 93 LEU A O 1
ATOM 712 N N . MET A 1 94 ? -6.516 -0.737 20.156 1.00 87.94 94 MET A N 1
ATOM 713 C CA . MET A 1 94 ? -7.059 -1.250 18.899 1.00 87.94 94 MET A CA 1
ATOM 714 C C . MET A 1 94 ? -6.397 -0.593 17.686 1.00 87.94 94 MET A C 1
ATOM 716 O O . MET A 1 94 ? -6.112 -1.294 16.719 1.00 87.94 94 MET A O 1
ATOM 720 N N . LEU A 1 95 ? -6.087 0.708 17.737 1.00 88.94 95 LEU A N 1
ATOM 721 C CA . LEU A 1 95 ? -5.305 1.366 16.685 1.00 88.94 95 LEU A CA 1
ATOM 722 C C . LEU A 1 95 ? -3.895 0.775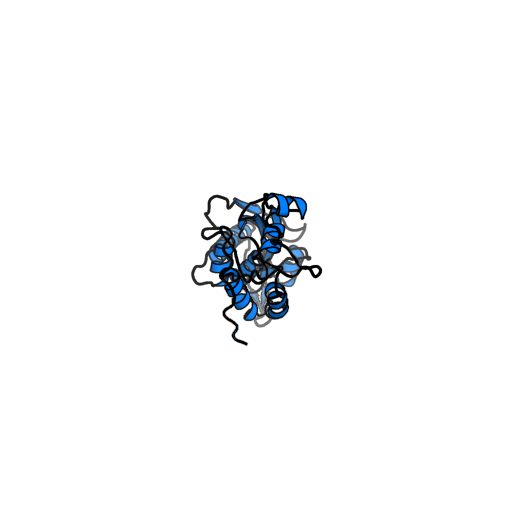 16.560 1.00 88.94 95 LEU A C 1
ATOM 724 O O . LEU A 1 95 ? -3.427 0.578 15.441 1.00 88.94 95 LEU A O 1
ATOM 728 N N . ASP A 1 96 ? -3.226 0.473 17.675 1.00 90.88 96 ASP A N 1
ATOM 729 C CA . ASP A 1 96 ? -1.887 -0.134 17.667 1.00 90.88 96 ASP A CA 1
ATOM 730 C C . ASP A 1 96 ? -1.899 -1.540 17.056 1.00 90.88 96 ASP A C 1
ATOM 732 O O . ASP A 1 96 ? -1.032 -1.880 16.246 1.00 90.88 96 ASP A O 1
ATOM 736 N N . LEU A 1 97 ? -2.912 -2.344 17.387 1.00 91.56 97 LEU A N 1
ATOM 737 C CA . LEU A 1 97 ? -3.123 -3.648 16.758 1.00 91.56 97 LEU A CA 1
ATOM 738 C C . LEU A 1 97 ? -3.441 -3.506 15.267 1.00 91.56 97 LEU A C 1
ATOM 740 O O . LEU A 1 97 ? -2.896 -4.249 14.454 1.00 91.56 97 LEU A O 1
ATOM 744 N N . PHE A 1 98 ? -4.264 -2.527 14.896 1.00 92.50 98 PHE A N 1
ATOM 745 C CA . PHE A 1 98 ? -4.639 -2.289 13.506 1.00 92.50 98 PHE A CA 1
ATOM 746 C C . PHE A 1 98 ? -3.452 -1.851 12.646 1.00 92.50 98 PHE A C 1
ATOM 748 O O . PHE A 1 98 ? -3.265 -2.348 11.534 1.00 92.50 98 PHE A O 1
ATOM 755 N N . GLU A 1 99 ? -2.607 -0.965 13.173 1.00 93.19 99 GLU A N 1
ATOM 756 C CA . GLU A 1 99 ? -1.330 -0.595 12.561 1.00 93.19 99 GLU A CA 1
ATOM 757 C C . GLU A 1 99 ? -0.459 -1.835 12.349 1.00 93.19 99 GLU A C 1
ATOM 759 O O . GLU A 1 99 ? 0.052 -2.054 11.248 1.00 93.19 99 GLU A O 1
ATOM 764 N N . ARG A 1 100 ? -0.333 -2.683 13.377 1.00 92.25 100 ARG A N 1
ATOM 765 C CA . ARG A 1 100 ? 0.472 -3.901 13.287 1.00 92.25 100 ARG A CA 1
ATOM 766 C C . ARG A 1 100 ? -0.052 -4.865 12.221 1.00 92.25 100 ARG A C 1
ATOM 768 O O . ARG A 1 100 ? 0.741 -5.305 11.392 1.00 92.25 100 ARG A O 1
ATOM 775 N N . GLU A 1 101 ? -1.353 -5.155 12.213 1.00 94.31 101 GLU A N 1
ATOM 776 C CA . GLU A 1 101 ? -1.995 -6.006 11.200 1.00 94.31 101 GLU A CA 1
ATOM 777 C C . GLU A 1 101 ? -1.793 -5.454 9.788 1.00 94.31 101 GLU A C 1
ATOM 779 O O . GLU A 1 101 ? -1.481 -6.205 8.869 1.00 94.31 101 GLU A O 1
ATOM 784 N N . THR A 1 102 ? -1.922 -4.136 9.622 1.00 94.50 102 THR A N 1
ATOM 785 C CA . THR A 1 102 ? -1.736 -3.450 8.337 1.00 94.50 102 THR A CA 1
ATOM 786 C C . THR A 1 102 ? -0.314 -3.643 7.809 1.00 94.50 102 THR A C 1
ATOM 788 O O . THR A 1 102 ? -0.121 -3.999 6.645 1.00 94.50 102 THR A O 1
ATOM 791 N N . LEU A 1 103 ? 0.697 -3.457 8.660 1.00 93.25 103 LEU A N 1
ATOM 792 C CA . LEU A 1 103 ? 2.096 -3.651 8.271 1.00 93.25 103 LEU A CA 1
ATOM 793 C C . LEU A 1 103 ? 2.431 -5.125 8.024 1.00 93.25 103 LEU A C 1
ATOM 795 O O . LEU A 1 103 ? 3.126 -5.436 7.055 1.00 93.25 103 LEU A O 1
ATOM 799 N N . ASP A 1 104 ? 1.913 -6.031 8.856 1.00 93.44 104 ASP A N 1
ATOM 800 C CA . ASP A 1 104 ? 2.095 -7.470 8.671 1.00 93.44 104 ASP A CA 1
ATOM 801 C C . ASP A 1 104 ? 1.454 -7.932 7.352 1.00 93.44 104 ASP A C 1
ATOM 803 O O . ASP A 1 104 ? 2.092 -8.667 6.599 1.00 93.44 104 ASP A O 1
ATOM 807 N N . ALA A 1 105 ? 0.259 -7.436 7.008 1.00 95.50 105 ALA A N 1
ATOM 808 C CA . ALA A 1 105 ? -0.436 -7.722 5.751 1.00 95.50 105 ALA A CA 1
ATOM 809 C C . ALA A 1 105 ? 0.373 -7.296 4.511 1.00 95.50 105 ALA A C 1
ATOM 811 O O . ALA A 1 105 ? 0.530 -8.089 3.581 1.00 95.50 105 ALA A O 1
ATOM 812 N N . LEU A 1 106 ? 0.976 -6.100 4.519 1.00 93.81 106 LEU A N 1
ATOM 813 C CA . LEU A 1 106 ? 1.864 -5.636 3.438 1.00 93.81 106 LEU A CA 1
ATOM 814 C C . LEU A 1 106 ? 3.176 -6.442 3.345 1.00 93.81 106 LEU A C 1
ATOM 816 O O . LEU A 1 106 ? 3.818 -6.490 2.291 1.00 93.81 106 LEU A O 1
ATOM 820 N N . ALA A 1 107 ? 3.576 -7.105 4.430 1.00 91.12 107 ALA A N 1
ATOM 821 C CA . ALA A 1 107 ? 4.771 -7.941 4.501 1.00 91.12 107 ALA A CA 1
ATOM 822 C C . ALA A 1 107 ? 4.501 -9.442 4.280 1.00 91.12 107 ALA A C 1
ATOM 824 O O . ALA A 1 107 ? 5.443 -10.239 4.297 1.00 91.12 107 ALA A O 1
ATOM 825 N N . ARG A 1 108 ? 3.248 -9.854 4.040 1.00 91.38 108 ARG A N 1
ATOM 826 C CA . ARG A 1 108 ? 2.884 -11.272 3.912 1.00 91.38 108 ARG A CA 1
ATOM 827 C C . ARG A 1 108 ? 3.614 -11.963 2.752 1.00 91.38 108 ARG A C 1
ATOM 829 O O . ARG A 1 108 ? 3.532 -11.493 1.613 1.00 91.38 108 ARG A O 1
ATOM 836 N N . PRO A 1 109 ? 4.319 -13.083 2.992 1.00 89.00 109 PRO A N 1
ATOM 837 C CA . PRO A 1 109 ? 5.029 -13.808 1.938 1.00 89.00 109 PRO A CA 1
ATOM 838 C C . PRO A 1 109 ? 4.101 -14.671 1.072 1.00 89.00 109 PRO A C 1
ATOM 840 O O . PRO A 1 109 ? 4.462 -15.025 -0.043 1.00 89.00 109 PRO A O 1
ATOM 843 N N . ASP A 1 110 ? 2.915 -15.012 1.576 1.00 92.44 110 ASP A N 1
ATOM 844 C CA . ASP A 1 110 ? 1.922 -15.860 0.912 1.00 92.44 110 ASP A CA 1
ATOM 845 C C . ASP A 1 110 ? 0.898 -15.071 0.076 1.00 92.44 110 ASP A C 1
ATOM 847 O O . ASP A 1 110 ? 0.042 -15.668 -0.573 1.00 92.44 110 ASP A O 1
ATOM 851 N N . SER A 1 111 ? 0.990 -13.737 0.063 1.00 95.00 111 SER A N 1
ATOM 852 C CA . SER A 1 111 ? 0.131 -12.858 -0.733 1.00 95.00 111 SER A CA 1
ATOM 853 C C . SER A 1 111 ? 0.875 -12.355 -1.969 1.00 95.00 111 SER A C 1
ATOM 855 O O . SER A 1 111 ? 1.883 -11.655 -1.861 1.00 95.00 111 SER A O 1
ATOM 857 N N . ALA A 1 112 ? 0.353 -12.673 -3.158 1.00 95.50 112 ALA A N 1
ATOM 858 C CA . ALA A 1 112 ? 0.914 -12.204 -4.426 1.00 95.50 112 ALA A CA 1
ATOM 859 C C . ALA A 1 112 ? 0.908 -10.668 -4.528 1.00 95.50 112 ALA A C 1
ATOM 861 O O . ALA A 1 112 ? 1.865 -10.082 -5.032 1.00 95.50 112 ALA A O 1
ATOM 862 N N . ALA A 1 113 ? -0.137 -10.021 -4.000 1.00 96.25 113 ALA A N 1
ATOM 863 C CA . ALA A 1 113 ? -0.241 -8.567 -3.943 1.00 96.25 113 ALA A CA 1
ATOM 864 C C . ALA A 1 113 ? 0.799 -7.955 -2.993 1.00 96.25 113 ALA A C 1
ATOM 866 O O . ALA A 1 113 ? 1.465 -6.991 -3.362 1.00 96.25 113 ALA A O 1
ATOM 867 N N . ALA A 1 114 ? 0.994 -8.541 -1.806 1.00 94.31 114 ALA A N 1
ATOM 868 C CA . ALA A 1 114 ? 2.006 -8.085 -0.851 1.00 94.31 114 ALA A CA 1
ATOM 869 C C . ALA A 1 114 ? 3.431 -8.295 -1.390 1.00 94.31 114 ALA A C 1
ATOM 871 O O . ALA A 1 114 ? 4.302 -7.442 -1.229 1.00 94.31 114 ALA A O 1
ATOM 872 N N . ASP A 1 115 ? 3.677 -9.410 -2.079 1.00 93.56 115 ASP A N 1
ATOM 873 C CA . ASP A 1 115 ? 4.962 -9.669 -2.724 1.00 93.56 115 ASP A CA 1
ATOM 874 C C . ASP A 1 115 ? 5.265 -8.683 -3.856 1.00 93.56 115 ASP A C 1
ATOM 876 O O . ASP A 1 115 ? 6.375 -8.149 -3.952 1.00 93.56 115 ASP A O 1
ATOM 880 N N . LEU A 1 116 ? 4.264 -8.371 -4.678 1.00 94.44 116 LEU A N 1
ATOM 881 C CA . LEU A 1 116 ? 4.403 -7.372 -5.727 1.00 94.44 116 LEU A CA 1
ATOM 882 C C . LEU A 1 116 ? 4.561 -5.958 -5.152 1.00 94.44 116 LEU A C 1
ATOM 884 O O . LEU A 1 116 ? 5.400 -5.201 -5.635 1.00 94.44 116 LEU A O 1
ATOM 888 N N . PHE A 1 117 ? 3.836 -5.619 -4.082 1.00 94.19 117 PHE A N 1
ATOM 889 C CA . PHE A 1 117 ? 4.020 -4.375 -3.332 1.00 94.19 117 PHE A CA 1
ATOM 890 C C . PHE A 1 117 ? 5.475 -4.214 -2.870 1.00 94.19 117 PHE A C 1
ATOM 892 O O . PHE A 1 117 ? 6.108 -3.193 -3.145 1.00 94.19 117 PHE A O 1
ATOM 899 N N . ARG A 1 118 ? 6.048 -5.250 -2.245 1.00 91.31 118 ARG A N 1
ATOM 900 C CA . ARG A 1 118 ? 7.456 -5.253 -1.824 1.00 91.31 118 ARG A CA 1
ATOM 901 C C . ARG A 1 118 ? 8.421 -5.156 -3.004 1.00 91.31 118 ARG A C 1
ATOM 903 O O . ARG A 1 118 ? 9.370 -4.378 -2.941 1.00 91.31 118 ARG A O 1
ATOM 910 N N . THR A 1 119 ? 8.157 -5.883 -4.091 1.00 90.94 119 THR A N 1
ATOM 911 C CA . THR A 1 119 ? 8.944 -5.817 -5.336 1.00 90.94 119 THR A CA 1
ATOM 912 C C . THR A 1 119 ? 8.986 -4.390 -5.885 1.00 90.94 119 THR A C 1
ATOM 914 O O . THR A 1 119 ? 10.056 -3.880 -6.219 1.00 90.94 119 THR A O 1
ATOM 917 N N . LEU A 1 120 ? 7.834 -3.717 -5.931 1.00 90.75 120 LEU A N 1
ATOM 918 C CA . LEU A 1 120 ? 7.710 -2.338 -6.402 1.00 90.75 120 LEU A CA 1
ATOM 919 C C . LEU A 1 120 ? 8.474 -1.346 -5.530 1.00 90.75 120 LEU A C 1
ATOM 921 O O . LEU A 1 120 ? 8.961 -0.351 -6.055 1.00 90.75 120 LEU A O 1
ATOM 925 N N . CYS A 1 121 ? 8.626 -1.630 -4.242 1.00 87.38 121 CYS A N 1
ATOM 926 C CA . CYS A 1 121 ? 9.446 -0.861 -3.312 1.00 87.38 121 CYS A CA 1
ATOM 927 C C . CYS A 1 121 ? 10.912 -1.348 -3.220 1.00 87.38 121 CYS A C 1
ATOM 929 O O . CYS A 1 121 ? 11.591 -1.087 -2.230 1.00 87.38 121 CYS A O 1
ATOM 931 N N . GLY A 1 122 ? 11.410 -2.097 -4.212 1.00 78.06 122 GLY A N 1
ATOM 932 C CA . GLY A 1 122 ? 12.819 -2.506 -4.274 1.00 78.06 122 GLY A CA 1
ATOM 933 C C . GLY A 1 122 ? 13.185 -3.785 -3.507 1.00 78.06 122 GLY A C 1
ATOM 934 O O . GLY A 1 122 ? 14.370 -4.065 -3.351 1.00 78.06 122 GLY A O 1
ATOM 935 N N . GLY A 1 123 ? 12.204 -4.582 -3.069 1.00 67.25 123 GLY A N 1
ATOM 936 C CA . GLY A 1 123 ? 12.393 -5.927 -2.505 1.00 67.25 123 GLY A CA 1
ATOM 937 C C . GLY A 1 123 ? 12.142 -6.016 -0.997 1.00 67.25 123 GLY A C 1
ATOM 938 O O . GLY A 1 123 ? 11.191 -6.670 -0.579 1.00 67.25 123 GLY A O 1
ATOM 939 N N . ASP A 1 124 ? 12.935 -5.324 -0.175 1.00 56.97 124 ASP A N 1
ATOM 940 C CA . ASP A 1 124 ? 12.913 -5.462 1.298 1.00 56.97 124 ASP A CA 1
ATOM 941 C C . ASP A 1 124 ? 12.256 -4.253 2.001 1.00 56.97 124 ASP A C 1
ATOM 943 O O . ASP A 1 124 ? 12.666 -3.818 3.076 1.00 56.97 124 ASP A O 1
ATOM 947 N N . ALA A 1 125 ? 11.256 -3.659 1.358 1.00 52.09 125 ALA A N 1
ATOM 948 C CA . ALA A 1 125 ? 10.716 -2.316 1.588 1.00 52.09 125 ALA A CA 1
ATOM 949 C C . ALA A 1 125 ? 10.238 -1.925 2.993 1.00 52.09 125 ALA A C 1
ATOM 951 O O . ALA A 1 125 ? 10.158 -0.743 3.298 1.00 52.09 125 ALA A O 1
ATOM 952 N N . VAL A 1 126 ? 9.882 -2.875 3.858 1.00 49.94 126 VAL A N 1
ATOM 953 C CA . VAL A 1 126 ? 9.452 -2.522 5.225 1.00 49.94 126 VAL A CA 1
ATOM 954 C C . VAL A 1 126 ? 10.670 -2.239 6.121 1.00 49.94 126 VAL A C 1
ATOM 956 O O . VAL A 1 126 ? 10.536 -1.592 7.151 1.00 49.94 126 VAL A O 1
ATOM 959 N N . ASN A 1 127 ? 11.876 -2.660 5.707 1.00 48.38 127 ASN A N 1
ATOM 960 C CA . ASN A 1 127 ? 13.130 -2.464 6.447 1.00 48.38 127 ASN A CA 1
ATOM 961 C C . ASN A 1 127 ? 14.326 -2.070 5.552 1.00 48.38 127 ASN A C 1
ATOM 963 O O . ASN A 1 127 ? 15.478 -2.158 5.984 1.00 48.38 127 ASN A O 1
ATOM 967 N N . SER A 1 128 ? 14.089 -1.671 4.298 1.00 45.41 128 SER A N 1
ATOM 968 C CA . SER A 1 128 ? 15.166 -1.302 3.377 1.00 45.41 128 SER A CA 1
ATOM 969 C C . SER A 1 128 ? 15.752 0.068 3.725 1.00 45.41 128 SER A C 1
ATOM 971 O O . SER A 1 128 ? 15.002 0.978 4.092 1.00 45.41 128 SER A O 1
ATOM 973 N N . PRO A 1 129 ? 17.072 0.267 3.560 1.00 36.47 129 PRO A N 1
ATOM 974 C CA . PRO A 1 129 ? 17.678 1.593 3.633 1.00 36.47 129 PRO A CA 1
ATOM 975 C C . PRO A 1 129 ? 17.019 2.519 2.595 1.00 36.47 129 PRO A C 1
ATOM 977 O O . PRO A 1 129 ? 17.143 2.262 1.402 1.00 36.47 129 PRO A O 1
ATOM 980 N N . GLY A 1 130 ? 16.308 3.560 3.043 1.00 49.72 130 GLY A N 1
ATOM 981 C CA . GLY A 1 130 ? 15.527 4.474 2.185 1.00 49.72 130 GLY A CA 1
ATOM 982 C C . GLY A 1 130 ? 14.011 4.433 2.418 1.00 49.72 130 GLY A C 1
ATOM 983 O O . GLY A 1 130 ? 13.288 5.267 1.876 1.00 49.72 130 GLY A O 1
ATOM 984 N N . SER A 1 131 ? 13.541 3.495 3.246 1.00 60.97 131 SER A N 1
ATOM 985 C CA . SER A 1 131 ? 12.136 3.390 3.642 1.00 60.97 131 SER A CA 1
ATOM 986 C C . SER A 1 131 ? 11.906 4.184 4.931 1.00 60.97 131 SER A C 1
ATOM 988 O O . SER A 1 131 ? 12.342 3.745 5.996 1.00 60.97 131 SER A O 1
ATOM 990 N N . ASP A 1 132 ? 11.261 5.349 4.851 1.00 74.25 132 ASP A N 1
ATOM 991 C CA . ASP A 1 132 ? 10.892 6.124 6.039 1.00 74.25 132 ASP A CA 1
ATOM 992 C C . ASP A 1 132 ? 9.473 5.757 6.480 1.00 74.25 132 ASP A C 1
ATOM 994 O O . ASP A 1 132 ? 8.528 5.754 5.687 1.00 74.25 132 ASP A O 1
ATOM 998 N N . TYR A 1 133 ? 9.342 5.467 7.773 1.00 83.19 133 TYR A N 1
ATOM 999 C CA . TYR A 1 133 ? 8.088 5.152 8.441 1.00 83.19 133 TYR A CA 1
ATOM 1000 C C . TYR A 1 133 ? 7.717 6.284 9.397 1.00 83.19 133 TYR A C 1
ATOM 1002 O O . TYR A 1 133 ? 8.495 6.627 10.292 1.00 83.19 133 TYR A O 1
ATOM 1010 N N . SER A 1 134 ? 6.517 6.836 9.254 1.00 86.44 134 SER A N 1
ATOM 1011 C CA . SER A 1 134 ? 5.947 7.752 10.240 1.00 86.44 134 SER A CA 1
ATOM 10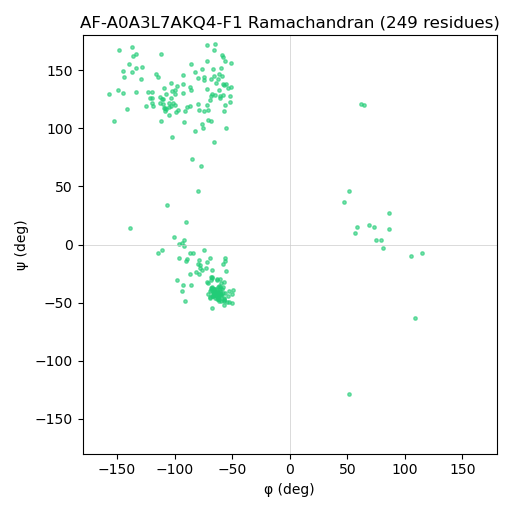12 C C . SER A 1 134 ? 4.508 7.366 10.539 1.00 86.44 134 SER A C 1
ATOM 1014 O O . SER A 1 134 ? 3.717 7.163 9.627 1.00 86.44 134 SER A O 1
ATOM 1016 N N . SER A 1 135 ? 4.171 7.274 11.823 1.00 86.69 135 SER A N 1
ATOM 1017 C CA . SER A 1 135 ? 2.814 7.024 12.302 1.00 86.69 135 SER A CA 1
ATOM 1018 C C . SER A 1 135 ? 2.378 8.215 13.144 1.00 86.69 135 SER A C 1
ATOM 1020 O O . SER A 1 135 ? 3.029 8.569 14.131 1.00 86.69 135 SER A O 1
ATOM 1022 N N . ILE A 1 136 ? 1.305 8.876 12.717 1.00 84.38 136 ILE A N 1
ATOM 1023 C CA . ILE A 1 136 ? 0.761 10.075 13.347 1.00 84.38 136 ILE A CA 1
ATOM 1024 C C . ILE A 1 136 ? -0.677 9.782 13.753 1.00 84.38 136 ILE A C 1
ATOM 1026 O O . ILE A 1 136 ? -1.513 9.381 12.944 1.00 84.38 136 ILE A O 1
ATOM 1030 N N . ARG A 1 137 ? -0.987 10.002 15.032 1.00 77.19 137 ARG A N 1
ATOM 1031 C CA . ARG A 1 137 ? -2.358 9.886 15.532 1.00 77.19 137 ARG A CA 1
ATOM 1032 C C . ARG A 1 137 ? -3.207 11.026 14.969 1.00 77.19 137 ARG A C 1
ATOM 1034 O O . ARG A 1 137 ? -2.875 12.196 15.159 1.00 77.19 137 ARG A O 1
ATOM 1041 N N . GLY A 1 138 ? -4.305 10.671 14.313 1.00 70.12 138 GLY A N 1
ATOM 1042 C CA . GLY A 1 138 ? -5.353 11.596 13.907 1.00 70.12 138 GLY A CA 1
ATOM 1043 C C . GLY A 1 138 ? -6.361 11.807 15.036 1.00 70.12 138 GLY A C 1
ATOM 1044 O O . GLY A 1 138 ? -6.528 10.959 15.914 1.00 70.12 138 GLY A O 1
ATOM 1045 N N . VAL A 1 139 ? -7.040 12.950 15.019 1.00 61.88 139 VAL A N 1
ATOM 1046 C CA . VAL A 1 139 ? -8.158 13.241 15.924 1.00 61.88 139 VAL A CA 1
ATOM 1047 C C . VAL A 1 139 ? -9.382 13.490 15.055 1.00 61.88 139 VAL A C 1
ATOM 1049 O O . VAL A 1 139 ? -9.312 14.320 14.150 1.00 61.88 139 VAL A O 1
ATOM 1052 N N . GLY A 1 140 ? -10.473 12.765 15.308 1.00 60.09 140 GLY A N 1
ATOM 1053 C CA . GLY A 1 140 ? -11.730 12.967 14.585 1.00 60.09 140 GLY A CA 1
ATOM 1054 C C . GLY A 1 140 ? -12.364 14.332 14.861 1.00 60.09 140 GLY A C 1
ATOM 1055 O O . GLY A 1 140 ? -11.984 15.047 15.798 1.00 60.09 140 GLY A O 1
ATOM 1056 N N . ALA A 1 141 ? -13.359 14.697 14.055 1.00 59.12 141 ALA A N 1
ATOM 1057 C CA . ALA A 1 141 ? -14.118 15.924 14.248 1.00 59.12 141 ALA A CA 1
ATOM 1058 C C . ALA A 1 141 ? -14.830 15.973 15.617 1.00 59.12 141 ALA A C 1
ATOM 1060 O O . ALA A 1 141 ? -15.212 14.960 16.212 1.00 59.12 141 ALA A O 1
ATOM 1061 N N . ALA A 1 142 ? -15.035 17.193 16.124 1.00 50.22 142 ALA A N 1
ATOM 1062 C CA . ALA A 1 142 ? -15.653 17.425 17.426 1.00 50.22 142 ALA A CA 1
ATOM 1063 C C . ALA A 1 142 ? -17.043 16.764 17.525 1.00 50.22 142 ALA A C 1
ATOM 1065 O O . ALA A 1 142 ? -17.959 17.112 16.785 1.00 50.22 142 ALA A O 1
ATOM 1066 N N . GLY A 1 143 ? -17.204 15.843 18.481 1.00 54.31 143 GLY A N 1
ATOM 1067 C CA . GLY A 1 143 ? -18.465 15.140 18.749 1.00 54.31 143 GLY A CA 1
ATOM 1068 C C . GLY A 1 143 ? -18.514 13.686 18.269 1.00 54.31 143 GLY A C 1
ATOM 1069 O O . GLY A 1 143 ? -19.428 12.963 18.669 1.00 54.31 143 GLY A O 1
ATOM 1070 N N . GLN A 1 144 ? -17.530 13.220 17.494 1.00 63.62 144 GLN A N 1
ATOM 1071 C CA . GLN A 1 144 ? -17.360 11.800 17.186 1.00 63.62 144 GLN A CA 1
ATOM 1072 C C . GLN A 1 144 ? -16.233 11.194 18.022 1.00 63.62 144 GLN A C 1
ATOM 1074 O O . GLN A 1 144 ? -15.127 11.724 18.100 1.00 63.62 144 GLN A O 1
ATOM 1079 N N . ARG A 1 145 ? -16.509 10.040 18.636 1.00 69.31 145 ARG A N 1
ATOM 1080 C CA . ARG A 1 145 ? -15.485 9.215 19.282 1.00 69.31 145 ARG A CA 1
ATOM 1081 C C . ARG A 1 145 ? -14.846 8.316 18.227 1.00 69.31 145 ARG A C 1
ATOM 1083 O O . ARG A 1 145 ? -15.172 7.132 18.114 1.00 69.31 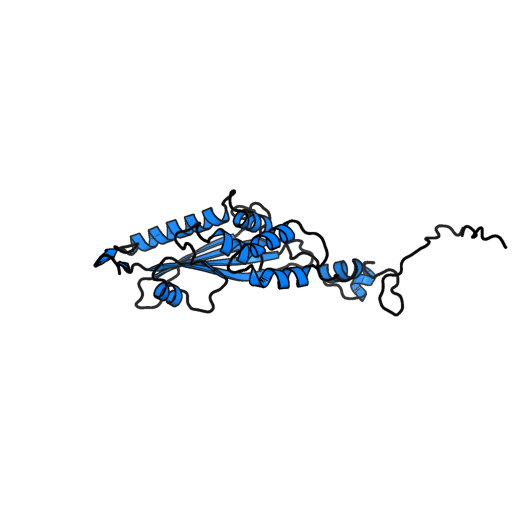145 ARG A O 1
ATOM 1090 N N . LEU A 1 146 ? -14.025 8.952 17.399 1.00 76.56 146 LEU A N 1
ATOM 1091 C CA . LEU A 1 146 ? -13.265 8.339 16.324 1.00 76.56 146 LEU A CA 1
ATOM 1092 C C . LEU A 1 146 ? -11.791 8.294 16.717 1.00 76.56 146 LEU A C 1
ATOM 1094 O O . LEU A 1 146 ? -11.217 9.312 17.110 1.00 76.56 146 LEU A O 1
ATOM 1098 N N . ALA A 1 147 ? -11.190 7.120 16.579 1.00 83.44 147 ALA A N 1
ATOM 1099 C CA . ALA A 1 147 ? -9.755 6.949 16.681 1.00 83.44 147 ALA A CA 1
ATOM 1100 C C . ALA A 1 147 ? -9.217 6.754 15.261 1.00 83.44 147 ALA A C 1
ATOM 1102 O O . ALA A 1 147 ? -9.666 5.859 14.544 1.00 83.44 147 ALA A O 1
ATOM 1103 N N . ALA A 1 148 ? -8.302 7.627 14.848 1.00 89.00 148 ALA A N 1
ATOM 1104 C CA . ALA A 1 148 ? -7.713 7.599 13.520 1.00 89.00 148 ALA A CA 1
ATOM 1105 C C . ALA A 1 148 ? -6.188 7.621 13.601 1.00 89.00 148 ALA A C 1
ATOM 1107 O O . ALA A 1 148 ? -5.595 8.160 14.544 1.00 89.00 148 ALA A O 1
ATOM 1108 N N . ARG A 1 149 ? -5.542 7.056 12.590 1.00 89.94 149 ARG A N 1
ATOM 1109 C CA . ARG A 1 149 ? -4.092 7.017 12.473 1.00 89.94 149 ARG A CA 1
ATOM 1110 C C . ARG A 1 149 ? -3.678 7.134 11.023 1.00 89.94 149 ARG A C 1
ATOM 1112 O O . ARG A 1 149 ? -4.161 6.393 10.179 1.00 89.94 149 ARG A O 1
ATOM 1119 N N . GLN A 1 150 ? -2.752 8.041 10.768 1.00 91.94 150 GLN A N 1
ATOM 1120 C CA . GLN A 1 150 ? -2.120 8.200 9.476 1.00 91.94 150 GLN A CA 1
ATOM 1121 C C . GLN A 1 150 ? -0.738 7.554 9.525 1.00 91.94 150 GLN A C 1
ATOM 1123 O O . GLN A 1 150 ? 0.104 7.937 10.337 1.00 91.94 150 GLN A O 1
ATOM 1128 N N . ILE A 1 151 ? -0.508 6.589 8.646 1.00 91.31 151 ILE A N 1
ATOM 1129 C CA . ILE A 1 151 ? 0.791 5.973 8.415 1.00 91.31 151 ILE A CA 1
ATOM 1130 C C . ILE A 1 151 ? 1.323 6.518 7.094 1.00 91.31 151 ILE A C 1
ATOM 1132 O O . ILE A 1 151 ? 0.721 6.316 6.042 1.00 91.31 151 ILE A O 1
ATOM 1136 N N . LEU A 1 152 ? 2.458 7.200 7.147 1.00 91.19 152 LEU A N 1
ATOM 1137 C CA . LEU A 1 152 ? 3.219 7.626 5.985 1.00 91.19 152 LEU A CA 1
ATOM 1138 C C . LEU A 1 152 ? 4.361 6.631 5.763 1.00 91.19 152 LEU A C 1
ATOM 1140 O O . LEU A 1 152 ? 5.287 6.538 6.571 1.00 91.19 152 LEU A O 1
ATOM 1144 N N . LEU A 1 153 ? 4.284 5.907 4.650 1.00 89.38 153 LEU A N 1
ATOM 1145 C CA . LEU A 1 153 ? 5.334 5.032 4.147 1.00 89.38 153 LEU A CA 1
ATOM 1146 C C . LEU A 1 153 ? 6.005 5.722 2.967 1.00 89.38 153 LEU A C 1
ATOM 1148 O O . LEU A 1 153 ? 5.402 5.877 1.907 1.00 89.38 153 LEU A O 1
ATOM 1152 N N . THR A 1 154 ? 7.255 6.128 3.128 1.00 88.31 154 THR A N 1
ATOM 1153 C CA . THR A 1 154 ? 8.049 6.644 2.012 1.00 88.31 154 THR A CA 1
ATOM 1154 C C . THR A 1 154 ? 9.011 5.563 1.568 1.00 88.31 154 THR A C 1
ATOM 1156 O O . THR A 1 154 ? 9.745 5.051 2.400 1.00 88.31 154 THR A O 1
ATOM 1159 N N . ALA A 1 155 ? 9.012 5.208 0.285 1.00 85.69 155 ALA A N 1
ATOM 1160 C CA . ALA A 1 155 ? 9.881 4.165 -0.252 1.00 85.69 155 ALA A CA 1
ATOM 1161 C C . ALA A 1 155 ? 10.495 4.574 -1.592 1.00 85.69 155 ALA A C 1
ATOM 1163 O O . ALA A 1 155 ? 9.860 5.256 -2.402 1.00 85.69 155 ALA A O 1
ATOM 1164 N N . ASP A 1 156 ? 11.712 4.099 -1.854 1.00 87.44 156 ASP A N 1
ATOM 1165 C CA . ASP A 1 156 ? 12.257 4.082 -3.205 1.00 87.44 156 ASP A CA 1
ATOM 1166 C C . ASP A 1 156 ? 11.521 3.014 -4.017 1.00 87.44 156 ASP A C 1
ATOM 1168 O O . ASP A 1 156 ? 11.523 1.828 -3.697 1.00 87.44 156 ASP A O 1
ATOM 1172 N N . THR A 1 157 ? 10.878 3.446 -5.092 1.00 88.44 157 THR A N 1
ATOM 1173 C CA . THR A 1 157 ? 10.009 2.614 -5.920 1.00 88.44 157 THR A CA 1
ATOM 1174 C C . THR A 1 157 ? 10.545 2.466 -7.331 1.00 88.44 157 THR A C 1
ATOM 1176 O O . THR A 1 157 ? 11.164 3.382 -7.886 1.00 88.4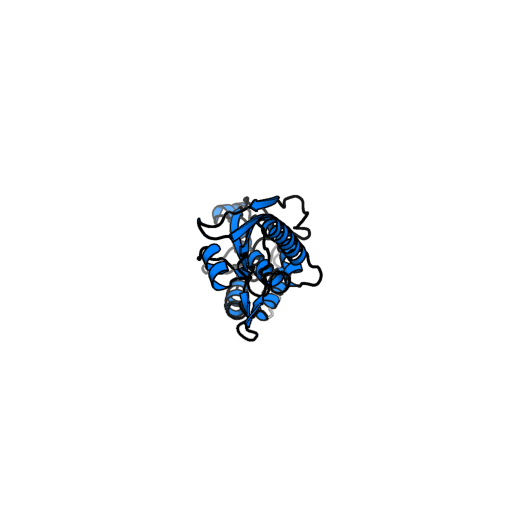4 157 THR A O 1
ATOM 1179 N N . LEU A 1 158 ? 10.296 1.299 -7.922 1.00 88.94 158 LEU A N 1
ATOM 1180 C CA . LEU A 1 158 ? 10.581 1.037 -9.323 1.00 88.94 158 LEU A CA 1
ATOM 1181 C C . LEU A 1 158 ? 9.828 2.032 -10.212 1.00 88.94 158 LEU A C 1
ATOM 1183 O O . LEU A 1 158 ? 8.713 2.470 -9.916 1.00 88.94 158 LEU A O 1
ATOM 1187 N N . LEU A 1 159 ? 10.471 2.407 -11.313 1.00 85.81 159 LEU A N 1
ATOM 1188 C CA . LEU A 1 159 ? 9.866 3.263 -12.323 1.00 85.81 159 LEU A CA 1
ATOM 1189 C C . LEU A 1 159 ? 8.886 2.467 -13.178 1.00 85.81 159 LEU A C 1
ATOM 1191 O O . LEU A 1 159 ? 9.106 1.281 -13.430 1.00 85.81 159 LEU A O 1
ATOM 1195 N N . ASP A 1 160 ? 7.870 3.156 -13.697 1.00 84.44 160 ASP A N 1
ATOM 1196 C CA . ASP A 1 160 ? 7.004 2.587 -14.725 1.00 84.44 160 ASP A CA 1
ATOM 1197 C C . ASP A 1 160 ? 7.853 2.108 -15.917 1.00 84.44 160 ASP A C 1
ATOM 1199 O O . ASP A 1 160 ? 8.799 2.799 -16.330 1.00 84.44 160 ASP A O 1
ATOM 1203 N N . PRO A 1 161 ? 7.537 0.932 -16.479 1.00 81.38 161 PRO A N 1
ATOM 1204 C CA . PRO A 1 161 ? 8.318 0.364 -17.554 1.00 81.38 161 PRO A CA 1
ATOM 1205 C C . PRO A 1 161 ? 8.085 1.154 -18.836 1.00 81.38 161 PRO A C 1
ATOM 1207 O O . PRO A 1 161 ? 7.066 1.828 -19.030 1.00 81.38 161 PRO A O 1
ATOM 1210 N N . VAL A 1 162 ? 9.043 1.058 -19.751 1.00 77.12 162 VAL A N 1
ATOM 1211 C CA . VAL A 1 162 ? 8.874 1.670 -21.062 1.00 77.12 162 VAL A CA 1
ATOM 1212 C C . VAL A 1 162 ? 7.847 0.865 -21.857 1.00 77.12 162 VAL A C 1
ATOM 1214 O O . VAL A 1 162 ? 7.903 -0.360 -21.906 1.00 77.12 162 VAL A O 1
ATOM 1217 N N . ARG A 1 163 ? 6.902 1.559 -22.501 1.00 78.06 163 ARG A N 1
ATOM 1218 C CA . ARG A 1 163 ? 5.856 0.914 -23.309 1.00 78.06 163 ARG A CA 1
ATOM 1219 C C . ARG A 1 163 ? 6.450 -0.022 -24.360 1.00 78.06 163 ARG A C 1
ATOM 1221 O O . ARG A 1 163 ? 7.372 0.365 -25.087 1.00 78.06 163 ARG A O 1
ATOM 1228 N N . GLY A 1 164 ? 5.863 -1.208 -24.468 1.00 73.06 164 GLY A N 1
ATOM 1229 C CA . GLY A 1 164 ? 6.281 -2.256 -25.394 1.00 73.06 164 GLY A CA 1
ATOM 1230 C C . GLY A 1 164 ? 7.562 -3.001 -25.007 1.00 73.06 164 GLY A C 1
ATOM 1231 O O . GLY A 1 164 ? 8.008 -3.831 -25.797 1.00 73.06 164 GLY A O 1
ATOM 1232 N N . GLU A 1 165 ? 8.167 -2.727 -23.846 1.00 77.94 165 GLU A N 1
ATOM 1233 C CA . GLU A 1 165 ? 9.277 -3.531 -23.327 1.00 77.94 165 GLU A CA 1
ATOM 1234 C C . GLU A 1 165 ? 8.770 -4.557 -22.302 1.00 77.94 165 GLU A C 1
ATOM 1236 O O . GLU A 1 165 ? 7.942 -4.203 -21.458 1.00 77.94 165 GLU A O 1
ATOM 1241 N N . PRO A 1 166 ? 9.242 -5.819 -22.364 1.00 81.69 166 PRO A N 1
ATOM 1242 C CA . PRO A 1 166 ? 8.904 -6.829 -21.366 1.00 81.69 166 PRO A CA 1
ATOM 1243 C C . PRO A 1 166 ? 9.312 -6.379 -19.965 1.00 81.69 166 PRO A C 1
ATOM 1245 O O . PRO A 1 166 ? 10.393 -5.814 -19.774 1.00 81.69 166 PRO A O 1
ATOM 1248 N N . CYS A 1 167 ? 8.449 -6.632 -18.985 1.00 87.25 167 CYS A N 1
ATOM 1249 C CA . CYS A 1 167 ? 8.702 -6.253 -17.605 1.00 87.25 167 CYS A CA 1
ATOM 1250 C C . CYS A 1 167 ? 7.968 -7.194 -16.647 1.00 87.25 167 CYS A C 1
ATOM 1252 O O . CYS A 1 167 ? 6.757 -7.084 -16.473 1.00 87.25 167 CYS A O 1
ATOM 1254 N N . ASP A 1 168 ? 8.715 -8.079 -15.987 1.00 90.69 168 ASP A N 1
ATOM 1255 C CA . ASP A 1 168 ? 8.165 -9.159 -15.160 1.00 90.69 168 ASP A CA 1
ATOM 1256 C C . ASP A 1 168 ? 7.182 -8.669 -14.088 1.00 90.69 168 ASP A C 1
ATOM 1258 O O . ASP A 1 168 ? 6.121 -9.257 -13.891 1.00 90.69 168 ASP A O 1
ATOM 1262 N N . TRP A 1 169 ? 7.502 -7.578 -13.379 1.00 91.56 169 TRP A N 1
ATOM 1263 C CA . TRP A 1 169 ? 6.602 -7.064 -12.342 1.00 91.56 169 TRP A CA 1
ATOM 1264 C C . TRP A 1 169 ? 5.318 -6.485 -12.939 1.00 91.56 169 TRP A C 1
ATOM 1266 O O . TRP A 1 169 ? 4.272 -6.550 -12.299 1.00 91.56 169 TRP A O 1
ATOM 1276 N N . LEU A 1 170 ? 5.385 -5.932 -14.153 1.00 91.81 170 LEU A N 1
ATOM 1277 C CA . LEU A 1 170 ? 4.226 -5.377 -14.838 1.00 91.81 170 LEU A CA 1
ATOM 1278 C C . LEU A 1 170 ? 3.288 -6.485 -15.301 1.00 91.81 170 LEU A C 1
ATOM 1280 O O . LEU A 1 170 ? 2.084 -6.359 -15.134 1.00 91.81 170 LEU A O 1
ATOM 1284 N N . GLU A 1 171 ? 3.834 -7.569 -15.846 1.00 91.62 171 GLU A N 1
ATOM 1285 C CA . GLU A 1 171 ? 3.053 -8.745 -16.240 1.00 91.62 171 GLU A CA 1
ATOM 1286 C C . GLU A 1 171 ? 2.335 -9.332 -15.020 1.00 91.62 171 GLU A C 1
ATOM 1288 O O . GLU A 1 171 ? 1.112 -9.443 -15.018 1.00 91.62 171 GLU A O 1
ATOM 1293 N N . ARG A 1 172 ? 3.064 -9.537 -13.914 1.00 94.44 172 ARG A N 1
ATOM 1294 C CA . ARG A 1 172 ? 2.479 -9.963 -12.631 1.00 94.44 172 ARG A CA 1
ATOM 1295 C C . ARG A 1 172 ? 1.416 -8.995 -12.104 1.00 94.44 172 ARG A C 1
ATOM 1297 O O . ARG A 1 172 ? 0.452 -9.429 -11.482 1.00 94.44 172 ARG A O 1
ATOM 1304 N N . PHE A 1 173 ? 1.607 -7.690 -12.301 1.00 95.19 173 PHE A N 1
ATOM 1305 C CA . PHE A 1 173 ? 0.632 -6.672 -11.916 1.00 95.19 173 PHE A CA 1
ATOM 1306 C C . PHE A 1 173 ? -0.652 -6.776 -12.740 1.00 95.19 173 PHE A C 1
ATOM 1308 O O . PHE A 1 173 ? -1.737 -6.691 -12.172 1.00 95.19 173 PHE A O 1
ATOM 1315 N N . LEU A 1 174 ? -0.533 -6.956 -14.057 1.00 93.88 174 LEU A N 1
ATOM 1316 C CA . LEU A 1 174 ? -1.677 -7.103 -14.955 1.00 93.88 174 LEU A CA 1
ATOM 1317 C C . LEU A 1 174 ? -2.472 -8.374 -14.634 1.00 93.88 174 LEU A C 1
ATOM 1319 O O . LEU A 1 174 ? -3.689 -8.283 -14.483 1.00 93.88 174 LEU A O 1
ATOM 1323 N N . ASP A 1 175 ? -1.786 -9.496 -14.401 1.00 94.88 175 ASP A N 1
ATOM 1324 C CA . ASP A 1 175 ? -2.410 -10.750 -13.955 1.00 94.88 175 ASP A CA 1
ATOM 1325 C C . ASP A 1 175 ? -3.148 -10.572 -12.617 1.00 94.88 175 ASP A C 1
ATOM 1327 O O . ASP A 1 175 ? -4.265 -11.059 -12.437 1.00 94.88 175 ASP A O 1
ATOM 1331 N N . LEU A 1 176 ? -2.534 -9.844 -11.672 1.00 95.50 176 LEU A N 1
ATOM 1332 C CA . LEU A 1 176 ? -3.127 -9.572 -10.362 1.00 95.50 176 LEU A CA 1
ATOM 1333 C C . LEU A 1 176 ? -4.441 -8.791 -10.489 1.00 95.50 176 LEU A C 1
ATOM 1335 O O . LEU A 1 176 ? -5.423 -9.153 -9.845 1.00 95.50 176 LEU A O 1
ATOM 1339 N N . ILE A 1 177 ? -4.465 -7.724 -11.294 1.00 95.50 177 ILE A N 1
ATOM 1340 C CA . ILE A 1 177 ? -5.661 -6.881 -11.418 1.00 95.50 177 ILE A CA 1
ATOM 1341 C C . ILE A 1 177 ? -6.730 -7.490 -12.322 1.00 95.50 177 ILE A C 1
ATOM 1343 O O . ILE A 1 177 ? -7.896 -7.166 -12.141 1.00 95.50 177 ILE A O 1
ATOM 1347 N N . GLU A 1 178 ? -6.374 -8.357 -13.275 1.00 95.50 178 GLU A N 1
ATOM 1348 C CA . GLU A 1 178 ? -7.351 -9.043 -14.129 1.00 95.50 178 GLU A CA 1
ATOM 1349 C C . GLU A 1 178 ? -8.314 -9.906 -13.301 1.00 95.50 178 GLU A C 1
ATOM 1351 O O . GLU A 1 178 ? -9.513 -9.944 -13.586 1.00 95.50 178 GLU A O 1
ATOM 1356 N N . GLY A 1 179 ? -7.799 -10.560 -12.255 1.00 90.44 179 GLY A N 1
ATOM 1357 C CA . GLY A 1 179 ? -8.587 -11.379 -11.334 1.00 90.44 179 GLY A CA 1
ATOM 1358 C C . GLY A 1 179 ? -9.281 -10.609 -10.207 1.00 90.44 179 GLY A C 1
ATOM 1359 O O . GLY A 1 179 ? -10.053 -11.215 -9.462 1.00 90.44 179 GLY A O 1
ATOM 1360 N N . ASP A 1 180 ? -9.019 -9.309 -10.053 1.00 94.56 180 ASP A N 1
ATOM 1361 C CA . ASP A 1 180 ? -9.552 -8.521 -8.941 1.00 94.56 180 ASP A CA 1
ATOM 1362 C C . ASP A 1 180 ? -10.964 -7.968 -9.248 1.00 94.56 180 ASP A C 1
ATOM 1364 O O . ASP A 1 180 ? -11.176 -7.388 -10.319 1.00 94.56 180 ASP A O 1
ATOM 1368 N N . PRO A 1 181 ? -11.943 -8.090 -8.326 1.00 91.19 181 PRO A N 1
ATOM 1369 C CA . PRO A 1 181 ? -13.314 -7.620 -8.549 1.00 91.19 181 PRO A CA 1
ATOM 1370 C C . PRO A 1 181 ? -13.458 -6.116 -8.822 1.00 91.19 181 PRO A C 1
ATOM 1372 O O . PRO A 1 181 ? -14.399 -5.712 -9.506 1.00 91.19 181 PRO A O 1
ATOM 1375 N N . GLU A 1 182 ? -12.564 -5.282 -8.289 1.00 90.06 182 GLU A N 1
ATOM 1376 C CA . GLU A 1 182 ? -12.613 -3.827 -8.452 1.00 90.06 182 GLU A CA 1
ATOM 1377 C C . GLU A 1 182 ? -11.770 -3.353 -9.634 1.00 90.06 182 GLU A C 1
ATOM 1379 O O . GLU A 1 182 ? -12.192 -2.477 -10.394 1.00 90.06 182 GLU A O 1
ATOM 1384 N N . TYR A 1 183 ? -10.595 -3.952 -9.827 1.00 92.75 183 TYR A N 1
ATOM 1385 C CA . TYR A 1 183 ? -9.644 -3.505 -10.844 1.00 92.75 183 TYR A CA 1
ATOM 1386 C C . TYR A 1 183 ? -9.717 -4.276 -12.168 1.00 92.75 183 TYR A C 1
ATOM 1388 O O . TYR A 1 183 ? -9.199 -3.794 -13.181 1.00 92.75 183 TYR A O 1
ATOM 1396 N N . GLY A 1 184 ? -10.430 -5.402 -12.231 1.00 92.50 184 GLY A N 1
ATOM 1397 C CA . GLY A 1 184 ? -10.560 -6.195 -13.459 1.00 92.50 184 GLY A CA 1
ATOM 1398 C C . GLY A 1 184 ? -11.132 -5.401 -14.635 1.00 92.50 184 GLY A C 1
ATOM 1399 O O . GLY A 1 184 ? -10.717 -5.574 -15.781 1.00 92.50 184 GLY A O 1
ATOM 1400 N N . ALA A 1 185 ? -12.020 -4.437 -14.367 1.00 89.31 185 ALA A N 1
ATOM 1401 C CA . ALA A 1 185 ? -12.611 -3.591 -15.403 1.00 89.31 185 ALA A CA 1
ATOM 1402 C C . ALA A 1 185 ? -11.605 -2.637 -16.078 1.00 89.31 185 ALA A C 1
ATOM 1404 O O . ALA A 1 185 ? -11.799 -2.273 -17.241 1.00 89.31 185 ALA A O 1
ATOM 1405 N N . ILE A 1 186 ? -10.535 -2.224 -15.381 1.00 87.25 186 ILE A N 1
ATOM 1406 C CA . ILE A 1 186 ? -9.513 -1.321 -15.939 1.00 87.25 186 ILE A CA 1
ATOM 1407 C C . ILE A 1 186 ? -8.370 -2.078 -16.631 1.00 87.25 186 ILE A C 1
ATOM 1409 O O . ILE A 1 186 ? -7.635 -1.479 -17.422 1.00 87.25 186 ILE A O 1
ATOM 1413 N N . HIS A 1 187 ? -8.252 -3.393 -16.409 1.00 89.19 187 HIS A N 1
ATOM 1414 C CA . HIS A 1 187 ? -7.208 -4.232 -17.001 1.00 89.19 187 HIS A CA 1
ATOM 1415 C C . HIS A 1 187 ? -7.073 -4.054 -18.530 1.00 89.19 187 HIS A C 1
ATOM 1417 O O . HIS A 1 187 ? -5.973 -3.720 -18.973 1.00 89.19 187 HIS A O 1
ATOM 1423 N N . PRO A 1 188 ? -8.140 -4.121 -19.361 1.00 85.94 188 PRO A N 1
ATOM 1424 C CA . PRO A 1 188 ? -7.995 -3.972 -20.814 1.00 85.94 188 PRO A CA 1
ATOM 1425 C C . PRO A 1 188 ? -7.428 -2.611 -21.239 1.00 85.94 188 PRO A C 1
ATOM 1427 O O . PRO A 1 188 ? -6.663 -2.523 -22.201 1.00 85.94 188 PRO A O 1
ATOM 1430 N N . LEU A 1 189 ? -7.788 -1.544 -20.517 1.00 84.12 189 LEU A N 1
ATOM 1431 C CA . LEU A 1 189 ? -7.297 -0.194 -20.785 1.00 84.12 189 LEU A CA 1
ATOM 1432 C C . LEU A 1 189 ? -5.804 -0.075 -20.455 1.00 84.12 189 LEU A C 1
ATOM 1434 O O . LEU A 1 189 ? -5.043 0.472 -21.257 1.00 84.12 189 LEU A O 1
ATOM 1438 N N . LEU A 1 190 ? -5.384 -0.593 -19.297 1.00 84.44 190 LEU A N 1
ATOM 1439 C CA . LEU A 1 190 ? -3.981 -0.584 -18.879 1.00 84.44 190 LEU A CA 1
ATOM 1440 C C . LEU A 1 190 ? -3.122 -1.444 -19.804 1.00 84.44 190 LEU A C 1
ATOM 1442 O O . LEU A 1 190 ? -2.098 -0.970 -20.297 1.00 84.44 190 LEU A O 1
ATOM 1446 N N . SER A 1 191 ? -3.581 -2.649 -20.130 1.00 84.88 191 SER A N 1
ATOM 1447 C CA . SER A 1 191 ? -2.893 -3.551 -21.052 1.00 84.88 191 SER A CA 1
ATOM 1448 C C . SER A 1 191 ? -2.727 -2.916 -22.433 1.00 84.88 191 SER A C 1
ATOM 1450 O O . SER A 1 191 ? -1.627 -2.922 -22.980 1.00 84.88 191 SER A O 1
ATOM 1452 N N . ALA A 1 192 ? -3.759 -2.257 -22.974 1.00 80.88 192 ALA A N 1
ATOM 1453 C CA . ALA A 1 192 ? -3.653 -1.541 -24.248 1.00 80.88 192 ALA A CA 1
ATOM 1454 C C . ALA A 1 192 ? -2.676 -0.350 -24.192 1.00 80.88 192 ALA A C 1
ATOM 1456 O O . ALA A 1 192 ? -1.905 -0.127 -25.129 1.00 80.88 192 ALA A O 1
ATOM 1457 N N . PHE A 1 193 ? -2.684 0.412 -23.095 1.00 78.38 193 PHE A N 1
ATOM 1458 C CA . PHE A 1 193 ? -1.772 1.542 -22.899 1.00 78.38 193 PHE A CA 1
ATOM 1459 C C . PHE A 1 193 ? -0.301 1.106 -22.865 1.00 78.38 193 PHE A C 1
ATOM 1461 O O . PHE A 1 193 ? 0.565 1.820 -23.380 1.00 78.38 193 PHE A O 1
ATOM 1468 N N . LEU A 1 194 ? -0.026 -0.063 -22.281 1.00 76.25 194 LEU A N 1
ATOM 1469 C CA . LEU A 1 194 ? 1.318 -0.613 -22.105 1.00 76.25 194 LEU A CA 1
ATOM 1470 C C . LEU A 1 194 ? 1.808 -1.4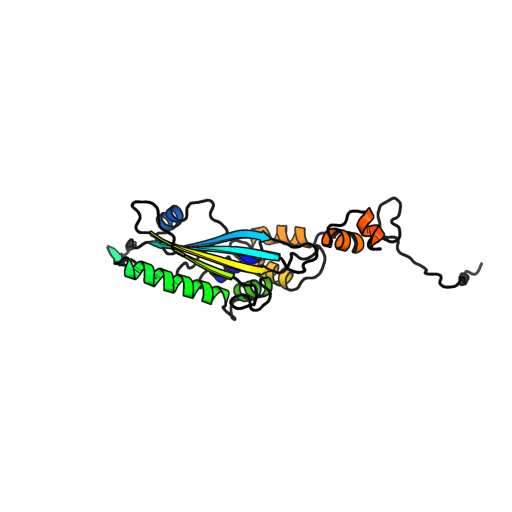03 -23.329 1.00 76.25 194 LEU A C 1
ATOM 1472 O O . LEU A 1 194 ? 2.992 -1.323 -23.661 1.00 76.25 194 LEU A O 1
ATOM 1476 N N . ALA A 1 195 ? 0.905 -2.102 -24.027 1.00 70.44 195 ALA A N 1
ATOM 1477 C CA . ALA A 1 195 ? 1.200 -2.912 -25.213 1.00 70.44 195 ALA A CA 1
ATOM 1478 C C . ALA A 1 195 ? 1.378 -2.100 -26.506 1.00 70.44 195 ALA A C 1
ATOM 1480 O O . ALA A 1 195 ? 1.910 -2.621 -27.488 1.00 70.44 195 ALA A O 1
ATOM 1481 N N . GLY A 1 196 ? 0.920 -0.842 -26.545 1.00 61.47 196 GLY A N 1
ATOM 1482 C CA . GLY A 1 196 ? 1.068 0.013 -27.723 1.00 61.47 196 GLY A CA 1
ATOM 1483 C C . GLY A 1 196 ? 2.518 0.038 -28.211 1.00 61.47 196 GLY A C 1
ATOM 1484 O O . GLY A 1 196 ? 3.434 0.160 -27.398 1.00 61.47 196 GLY A O 1
ATOM 1485 N N . SER A 1 197 ? 2.729 -0.074 -29.532 1.00 56.69 197 SER A N 1
ATOM 1486 C CA . SER A 1 197 ? 4.061 -0.020 -30.139 1.00 56.69 197 SER A CA 1
ATOM 1487 C C . SER A 1 197 ? 4.734 1.280 -29.720 1.00 56.69 197 SER A C 1
ATOM 1489 O O . SER A 1 197 ? 4.408 2.360 -30.225 1.00 56.69 197 SER A O 1
ATOM 1491 N N . GLY A 1 198 ? 5.619 1.171 -28.734 1.00 54.75 198 GLY A N 1
ATOM 1492 C CA . GLY A 1 198 ? 6.357 2.299 -28.225 1.00 54.75 198 GLY A CA 1
ATOM 1493 C C . GLY A 1 198 ? 7.174 2.931 -29.352 1.00 54.75 198 GLY A C 1
ATOM 1494 O O . GLY A 1 198 ? 7.426 2.313 -30.392 1.00 54.75 198 GLY A O 1
ATOM 1495 N N . PRO A 1 199 ? 7.635 4.165 -29.153 1.00 57.84 199 PRO A N 1
ATOM 1496 C CA . PRO A 1 199 ? 8.627 4.754 -30.034 1.00 57.84 199 PRO A CA 1
ATOM 1497 C C . PRO A 1 199 ? 9.831 3.811 -30.221 1.00 57.84 199 PRO A C 1
ATOM 1499 O O . PRO A 1 199 ? 10.102 2.968 -29.363 1.00 57.84 199 PRO A O 1
ATOM 1502 N N . GLY A 1 200 ? 10.583 3.931 -31.319 1.00 63.38 200 GLY A N 1
ATOM 1503 C CA . GLY A 1 200 ? 11.808 3.137 -31.511 1.00 63.38 200 GLY A CA 1
ATOM 1504 C C . GLY A 1 200 ? 12.811 3.317 -30.356 1.00 63.38 200 GLY A C 1
ATOM 1505 O O . GLY A 1 200 ? 12.767 4.330 -29.660 1.00 63.38 200 GLY A O 1
ATOM 1506 N N . ALA A 1 201 ? 13.733 2.366 -30.157 1.00 66.12 201 ALA A N 1
ATOM 1507 C CA . ALA A 1 201 ? 14.655 2.328 -29.004 1.00 66.12 201 ALA A CA 1
ATOM 1508 C C . ALA A 1 201 ? 15.389 3.660 -28.735 1.00 66.12 201 ALA A C 1
ATOM 1510 O O . ALA A 1 201 ? 15.500 4.101 -27.597 1.00 66.12 201 ALA A O 1
ATOM 1511 N N . ALA A 1 202 ? 15.793 4.352 -29.801 1.00 63.50 202 ALA A N 1
ATOM 1512 C CA . ALA A 1 202 ? 16.382 5.689 -29.760 1.00 63.50 202 ALA A CA 1
ATOM 1513 C C . ALA A 1 202 ? 15.481 6.745 -29.086 1.00 63.50 202 ALA A C 1
ATOM 1515 O O . ALA A 1 202 ? 15.918 7.506 -28.225 1.00 63.50 202 ALA A O 1
ATOM 1516 N N . PHE A 1 203 ? 14.197 6.774 -29.448 1.00 68.00 203 PHE A N 1
ATOM 1517 C CA . PHE A 1 203 ? 13.231 7.690 -28.847 1.00 68.00 203 PHE A CA 1
ATOM 1518 C C . PHE A 1 203 ? 12.896 7.277 -27.407 1.00 68.00 203 PHE A C 1
ATOM 1520 O O . PHE A 1 203 ? 12.664 8.138 -26.563 1.00 68.00 203 PHE A O 1
ATOM 1527 N N . ARG A 1 204 ? 12.911 5.974 -27.098 1.00 69.06 204 ARG A N 1
ATOM 1528 C CA . ARG A 1 204 ? 12.711 5.473 -25.729 1.00 69.06 204 ARG A CA 1
ATOM 1529 C C . ARG A 1 204 ? 13.817 5.940 -24.788 1.00 69.06 204 ARG A C 1
ATOM 1531 O O . ARG A 1 204 ? 13.506 6.501 -23.741 1.00 69.06 204 ARG A O 1
ATOM 1538 N N . GLU A 1 205 ? 15.082 5.822 -25.188 1.00 71.62 205 GLU A N 1
ATOM 1539 C CA . GLU A 1 205 ? 16.204 6.338 -24.389 1.00 71.62 205 GLU A CA 1
ATOM 1540 C C . GLU A 1 205 ? 16.217 7.868 -24.305 1.00 71.62 205 GLU A C 1
ATOM 1542 O O . GLU A 1 205 ? 16.476 8.433 -23.240 1.00 71.62 205 GLU A O 1
ATOM 1547 N N . GLN A 1 206 ? 15.857 8.560 -25.390 1.00 74.88 206 GLN A N 1
ATOM 1548 C CA . GLN A 1 206 ? 15.668 10.011 -25.362 1.00 74.88 206 GLN A CA 1
ATOM 1549 C C . GLN A 1 206 ? 14.616 10.423 -24.317 1.00 74.88 206 GLN A C 1
ATOM 1551 O O . GLN A 1 206 ? 14.871 11.321 -23.509 1.00 74.88 206 GLN A O 1
ATOM 1556 N N . ALA A 1 207 ? 13.455 9.761 -24.312 1.00 71.50 207 ALA A N 1
ATOM 1557 C CA . ALA A 1 207 ? 12.384 10.014 -23.352 1.00 71.50 207 ALA A CA 1
ATOM 1558 C C . ALA A 1 207 ? 12.821 9.677 -21.916 1.00 71.50 207 ALA A C 1
ATOM 1560 O O . ALA A 1 207 ? 12.589 10.470 -21.003 1.00 71.50 207 ALA A O 1
ATOM 1561 N N . ARG A 1 208 ? 13.526 8.555 -21.717 1.00 70.38 208 ARG A N 1
ATOM 1562 C CA . ARG A 1 208 ? 14.040 8.109 -20.410 1.00 70.38 208 ARG A CA 1
ATOM 1563 C C . ARG A 1 208 ? 14.974 9.131 -19.761 1.00 70.38 208 ARG A C 1
ATOM 1565 O O . ARG A 1 208 ? 14.938 9.317 -18.544 1.00 70.38 208 ARG A O 1
ATOM 1572 N N . LEU A 1 209 ? 15.799 9.791 -20.570 1.00 77.06 209 LEU A N 1
ATOM 1573 C CA . LEU A 1 209 ? 16.800 10.765 -20.127 1.00 77.06 209 LEU A CA 1
ATOM 1574 C C . LEU A 1 209 ? 16.303 12.221 -20.145 1.00 77.06 209 LEU A C 1
ATOM 1576 O O . LEU A 1 209 ? 17.066 13.133 -19.795 1.00 77.06 209 LEU A O 1
ATOM 1580 N N . PHE A 1 210 ? 15.038 12.441 -20.525 1.00 75.69 210 PHE A N 1
ATOM 1581 C CA . PHE A 1 210 ? 14.445 13.767 -20.719 1.00 75.69 210 PHE A CA 1
ATOM 1582 C C . PHE A 1 210 ? 15.306 14.647 -21.635 1.00 75.69 210 PHE A C 1
ATOM 1584 O O . PHE A 1 210 ? 15.628 15.793 -21.312 1.00 75.69 210 PHE A O 1
ATOM 1591 N N . LEU A 1 211 ? 15.757 14.077 -22.752 1.00 78.94 211 LEU A N 1
ATOM 1592 C CA . LEU A 1 211 ? 16.585 14.780 -23.724 1.00 78.94 211 LEU A CA 1
ATOM 1593 C C . LEU A 1 211 ? 15.712 15.407 -24.809 1.00 78.94 211 LEU A C 1
ATOM 1595 O O . LEU A 1 211 ? 14.788 14.788 -25.341 1.00 78.94 211 LEU A O 1
ATOM 1599 N N . ASP A 1 212 ? 16.050 16.633 -25.189 1.00 79.75 212 ASP A N 1
ATOM 1600 C CA . ASP A 1 212 ? 15.589 17.193 -26.450 1.00 79.75 212 ASP A CA 1
ATOM 1601 C C . ASP A 1 212 ? 16.316 16.514 -27.626 1.00 79.75 212 ASP A C 1
ATOM 1603 O O . ASP A 1 212 ? 17.255 15.729 -27.454 1.00 79.75 212 ASP A O 1
ATOM 1607 N N . ALA A 1 213 ? 15.876 16.792 -28.854 1.00 76.00 213 ALA A N 1
ATOM 1608 C CA . ALA A 1 213 ? 16.476 16.181 -30.039 1.00 76.00 213 ALA A CA 1
ATOM 1609 C C . ALA A 1 213 ? 17.976 16.515 -30.170 1.00 76.00 213 ALA A C 1
ATOM 1611 O O . ALA A 1 213 ? 18.757 15.684 -30.635 1.00 76.00 213 ALA A O 1
ATOM 1612 N N . ALA A 1 214 ? 18.391 17.711 -29.735 1.00 77.69 214 ALA A N 1
ATOM 1613 C CA . ALA A 1 214 ? 19.787 18.132 -29.753 1.00 77.69 214 ALA A CA 1
ATOM 1614 C C . ALA A 1 214 ? 20.638 17.343 -28.743 1.00 77.69 214 ALA A C 1
ATOM 1616 O O . ALA A 1 214 ? 21.712 16.859 -29.103 1.00 77.69 214 ALA A O 1
ATOM 1617 N N . GLY A 1 215 ? 20.150 17.155 -27.517 1.00 79.50 215 GLY A N 1
ATOM 1618 C CA . GLY A 1 215 ? 20.796 16.364 -26.474 1.00 79.50 215 GLY A CA 1
ATOM 1619 C C . GLY A 1 215 ? 20.866 14.879 -26.822 1.00 79.50 215 GLY A C 1
ATOM 1620 O O . GLY A 1 215 ? 21.919 14.264 -26.663 1.00 79.50 215 GLY A O 1
ATOM 1621 N N . ALA A 1 216 ? 19.794 14.313 -27.385 1.00 80.56 216 ALA A N 1
ATOM 1622 C CA . ALA A 1 216 ? 19.804 12.942 -27.894 1.00 80.56 216 ALA A CA 1
ATOM 1623 C C . ALA A 1 216 ? 20.842 12.767 -29.012 1.00 80.56 216 ALA A C 1
ATOM 1625 O O . ALA A 1 216 ? 21.600 11.797 -29.007 1.00 80.56 216 ALA A O 1
ATOM 1626 N N . LYS A 1 217 ? 20.945 13.741 -29.926 1.00 78.06 217 LYS A N 1
ATOM 1627 C CA . LYS A 1 217 ? 21.944 13.733 -31.002 1.00 78.06 217 LYS A CA 1
ATOM 1628 C C . LYS A 1 217 ? 23.368 13.850 -30.464 1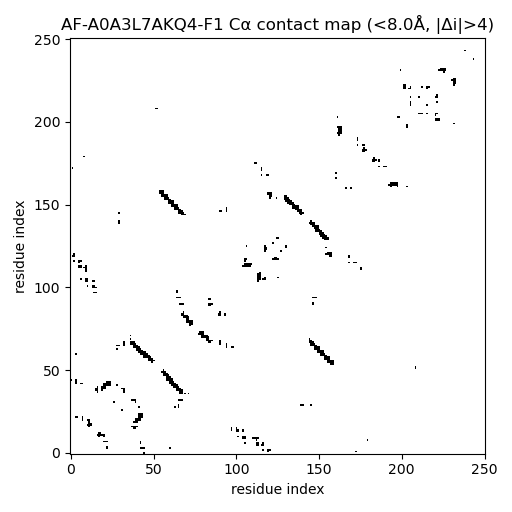.00 78.06 217 LYS A C 1
ATOM 1630 O O . LYS A 1 217 ? 24.242 13.115 -30.914 1.00 78.06 217 LYS A O 1
ATOM 1635 N N . ALA A 1 218 ? 23.601 14.741 -29.502 1.00 79.38 218 ALA A N 1
ATOM 1636 C CA . ALA A 1 218 ? 24.909 14.936 -28.878 1.00 79.38 218 ALA A CA 1
ATOM 1637 C C . ALA A 1 218 ? 25.401 13.684 -28.132 1.00 79.38 218 ALA A C 1
ATOM 1639 O O . ALA A 1 218 ? 26.602 13.438 -28.079 1.00 79.38 218 ALA A O 1
ATOM 1640 N N . LEU A 1 219 ? 24.475 12.881 -27.600 1.00 77.25 219 LEU A N 1
ATOM 1641 C CA . LEU A 1 219 ? 24.761 11.619 -26.915 1.00 77.25 219 LEU A CA 1
ATOM 1642 C C . LEU A 1 219 ? 24.723 10.391 -27.840 1.00 77.25 219 LEU A C 1
ATOM 1644 O O . LEU A 1 219 ? 24.877 9.270 -27.366 1.00 77.25 219 LEU A O 1
ATOM 1648 N N . GLY A 1 220 ? 24.517 10.580 -29.150 1.00 76.12 220 GLY A N 1
ATOM 1649 C CA . GLY A 1 220 ? 24.455 9.480 -30.119 1.00 76.12 220 GLY A CA 1
ATOM 1650 C C . GLY A 1 220 ? 23.219 8.583 -29.979 1.00 76.12 220 GLY A C 1
ATOM 1651 O O . GLY A 1 220 ? 23.211 7.475 -30.505 1.00 76.12 220 GLY A O 1
ATOM 1652 N N . LEU A 1 221 ? 22.182 9.053 -29.280 1.00 71.88 221 LEU A N 1
ATOM 1653 C CA . LEU A 1 221 ? 20.921 8.341 -29.052 1.00 71.88 221 LEU A CA 1
ATOM 1654 C C . LEU A 1 221 ? 19.879 8.612 -30.141 1.00 71.88 221 LEU A C 1
ATOM 1656 O O . LEU A 1 221 ? 18.865 7.926 -30.193 1.00 71.88 221 LEU A O 1
ATOM 1660 N N . SER A 1 222 ? 20.093 9.605 -31.009 1.00 64.62 222 SER A N 1
ATOM 1661 C CA . SER A 1 222 ? 19.222 9.812 -32.170 1.00 64.62 222 SER A CA 1
ATOM 1662 C C . SER A 1 222 ? 19.339 8.643 -33.155 1.00 64.62 222 SER A C 1
ATOM 1664 O O . SER A 1 222 ? 20.446 8.137 -33.352 1.00 64.62 222 SER A O 1
ATOM 1666 N N . PRO A 1 223 ? 18.243 8.243 -33.834 1.00 59.69 223 PRO A N 1
ATOM 1667 C CA . PRO A 1 223 ? 18.325 7.260 -34.908 1.00 59.69 223 PRO A CA 1
ATOM 1668 C C . PRO A 1 223 ? 19.397 7.682 -35.920 1.00 59.69 223 PRO A C 1
ATOM 1670 O O . PRO A 1 223 ? 19.392 8.822 -36.395 1.00 59.69 223 PRO A O 1
ATOM 1673 N N . LEU A 1 224 ? 20.327 6.775 -36.231 1.00 52.66 224 LEU A N 1
ATOM 1674 C CA . LEU A 1 224 ? 21.325 6.951 -37.287 1.00 52.66 224 LEU A CA 1
ATOM 1675 C C . LEU A 1 224 ? 20.587 6.989 -38.632 1.00 52.66 224 LEU A C 1
ATOM 1677 O O . LEU A 1 224 ? 20.369 5.961 -39.256 1.00 52.66 224 LEU A O 1
ATOM 1681 N N . ALA A 1 225 ? 20.172 8.194 -39.023 1.00 49.22 225 ALA A N 1
ATOM 1682 C CA . ALA A 1 225 ? 19.273 8.498 -40.132 1.00 49.22 225 ALA A CA 1
ATOM 1683 C C . ALA A 1 225 ? 17.847 7.939 -39.955 1.00 49.22 225 ALA A C 1
ATOM 1685 O O . ALA A 1 225 ? 17.605 6.737 -39.865 1.00 49.22 225 ALA A O 1
ATOM 1686 N N . ALA A 1 226 ? 16.877 8.850 -39.948 1.00 49.81 226 ALA A N 1
ATOM 1687 C CA . ALA A 1 226 ? 15.516 8.533 -40.342 1.00 49.81 226 ALA A CA 1
ATOM 1688 C C . ALA A 1 226 ? 15.381 8.837 -41.839 1.00 49.81 226 ALA A C 1
ATOM 1690 O O . ALA A 1 226 ? 16.000 9.784 -42.333 1.00 49.81 226 ALA A O 1
ATOM 1691 N N . ASN A 1 227 ? 14.578 8.059 -42.564 1.00 48.47 227 ASN A N 1
ATOM 1692 C CA . ASN A 1 227 ? 14.103 8.516 -43.871 1.00 48.47 227 ASN A CA 1
ATOM 1693 C C . ASN A 1 227 ? 13.205 9.761 -43.689 1.00 48.47 227 ASN A C 1
ATOM 1695 O O . ASN A 1 227 ? 12.851 10.114 -42.562 1.00 48.47 227 ASN A O 1
ATOM 1699 N N . GLU A 1 228 ? 12.799 10.424 -44.775 1.00 43.59 228 GLU A N 1
ATOM 1700 C CA . GLU A 1 228 ? 11.934 11.621 -44.698 1.00 43.59 228 GLU A CA 1
ATOM 1701 C C . GLU A 1 228 ? 10.599 11.385 -43.953 1.00 43.59 228 GLU A C 1
ATOM 1703 O O . GLU A 1 228 ? 9.925 12.340 -43.579 1.00 43.59 228 GLU A O 1
ATOM 1708 N N . ALA A 1 229 ? 10.242 10.124 -43.672 1.00 51.12 229 ALA A N 1
ATOM 1709 C CA . ALA A 1 229 ? 9.057 9.711 -42.926 1.00 51.12 229 ALA A CA 1
ATOM 1710 C C . ALA A 1 229 ? 9.315 9.338 -41.446 1.00 51.12 229 ALA A C 1
ATOM 1712 O O . ALA A 1 229 ? 8.399 8.863 -40.777 1.00 51.12 229 ALA A O 1
ATOM 1713 N N . GLY A 1 230 ? 10.526 9.521 -40.905 1.00 46.00 230 GLY A N 1
ATOM 1714 C CA . GLY A 1 230 ? 10.802 9.259 -39.483 1.00 46.00 230 GLY A CA 1
ATOM 1715 C C . GLY A 1 230 ? 11.009 7.781 -39.114 1.00 46.00 230 GLY A C 1
ATOM 1716 O O . GLY A 1 230 ? 11.189 7.472 -37.936 1.00 46.00 230 GLY A O 1
ATOM 1717 N N . ALA A 1 231 ? 10.999 6.861 -40.085 1.00 49.69 231 ALA A N 1
ATOM 1718 C CA . ALA A 1 231 ? 11.213 5.439 -39.829 1.00 49.69 231 ALA A CA 1
ATOM 1719 C C . ALA A 1 231 ? 12.715 5.124 -39.668 1.00 49.69 231 ALA A C 1
ATOM 1721 O O . ALA A 1 231 ? 13.539 5.720 -40.375 1.00 49.69 231 ALA A O 1
ATOM 1722 N N . PRO A 1 232 ? 13.094 4.189 -38.772 1.00 47.28 232 PRO A N 1
ATOM 1723 C CA . PRO A 1 232 ? 14.482 3.768 -38.625 1.00 47.28 232 PRO A CA 1
ATOM 1724 C C . PRO A 1 232 ? 14.989 3.171 -39.941 1.00 47.28 232 PRO A C 1
ATOM 1726 O O . PRO A 1 232 ? 14.362 2.276 -40.510 1.00 47.28 232 PRO A O 1
ATOM 1729 N N . VAL A 1 233 ? 16.125 3.664 -40.434 1.00 50.78 233 VAL A N 1
ATOM 1730 C CA . VAL A 1 233 ? 16.753 3.118 -41.640 1.00 50.78 233 VAL A CA 1
ATOM 1731 C C . VAL A 1 233 ? 17.328 1.740 -41.313 1.00 50.78 233 VAL A C 1
ATOM 1733 O O . VAL A 1 233 ? 18.241 1.602 -40.499 1.00 50.78 233 VAL A O 1
ATOM 1736 N N . THR A 1 234 ? 16.799 0.697 -41.952 1.00 45.78 234 THR A N 1
ATOM 1737 C CA . THR A 1 234 ? 17.402 -0.638 -41.916 1.00 45.78 234 THR A CA 1
ATOM 1738 C C . THR A 1 234 ? 18.687 -0.611 -42.742 1.00 45.78 234 THR A C 1
ATOM 1740 O O . THR A 1 234 ? 18.646 -0.546 -43.969 1.00 45.78 234 THR A O 1
ATOM 1743 N N . LEU A 1 235 ? 19.843 -0.640 -42.079 1.00 48.84 235 LEU A N 1
ATOM 1744 C CA . LEU A 1 235 ? 21.137 -0.745 -42.752 1.00 48.84 235 LEU A CA 1
ATOM 1745 C C . LEU A 1 235 ? 21.340 -2.187 -43.234 1.00 48.84 235 LEU A C 1
ATOM 1747 O O . LEU A 1 235 ? 21.703 -3.066 -42.459 1.00 48.84 235 LEU A O 1
ATOM 1751 N N . THR A 1 236 ? 21.108 -2.438 -44.521 1.00 48.94 236 THR A N 1
ATOM 1752 C CA . THR A 1 236 ? 21.299 -3.759 -45.149 1.00 48.94 236 THR A CA 1
ATOM 1753 C C . THR A 1 236 ? 22.760 -4.082 -45.475 1.00 48.94 236 THR A C 1
ATOM 1755 O O . THR A 1 236 ? 23.082 -5.239 -45.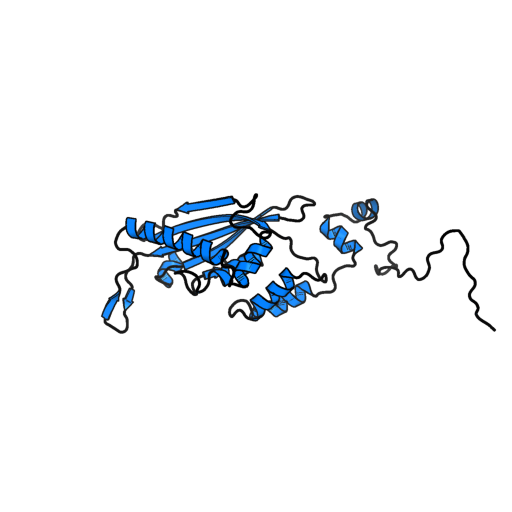735 1.00 48.94 236 THR A O 1
ATOM 1758 N N . ARG A 1 237 ? 23.673 -3.102 -45.430 1.00 45.94 237 ARG A N 1
ATOM 1759 C CA . ARG A 1 237 ? 25.120 -3.318 -45.591 1.00 45.94 237 ARG A CA 1
ATOM 1760 C C . ARG A 1 237 ? 25.926 -2.294 -44.795 1.00 45.94 237 ARG A C 1
ATOM 1762 O O . ARG A 1 237 ? 25.681 -1.096 -44.896 1.00 45.94 237 ARG A O 1
ATOM 1769 N N . ILE A 1 238 ? 26.930 -2.774 -44.063 1.00 43.28 238 ILE A N 1
ATOM 1770 C CA . ILE A 1 238 ? 27.973 -1.949 -43.444 1.00 43.28 238 ILE A CA 1
ATOM 1771 C C . ILE A 1 238 ? 29.261 -2.201 -44.228 1.00 43.28 238 ILE A C 1
ATOM 1773 O O . ILE A 1 238 ? 29.776 -3.317 -44.230 1.00 43.28 238 ILE A O 1
ATOM 1777 N N . ALA A 1 239 ? 29.777 -1.180 -44.911 1.00 40.78 239 ALA A N 1
ATOM 1778 C CA . ALA A 1 239 ? 31.099 -1.238 -45.525 1.00 40.78 239 ALA A CA 1
ATOM 1779 C C . ALA A 1 239 ? 32.136 -0.720 -44.521 1.00 40.78 239 ALA A C 1
ATOM 1781 O O . ALA A 1 239 ? 32.128 0.457 -44.166 1.00 40.78 239 ALA A O 1
ATOM 1782 N N . VAL A 1 240 ? 33.040 -1.593 -44.079 1.00 36.06 240 VAL A N 1
ATOM 1783 C CA . VAL A 1 240 ? 34.217 -1.211 -43.289 1.00 36.06 240 VAL A CA 1
ATOM 1784 C C . VAL A 1 240 ? 35.442 -1.377 -44.184 1.00 36.06 240 VAL A C 1
ATOM 1786 O O . VAL A 1 240 ? 35.726 -2.478 -44.643 1.00 36.06 240 VAL A O 1
ATOM 1789 N N . GLY A 1 241 ? 36.159 -0.284 -44.461 1.00 43.09 241 GLY A N 1
ATOM 1790 C CA . GLY A 1 241 ? 37.456 -0.342 -45.149 1.00 43.09 241 GLY A CA 1
ATOM 1791 C C . GLY A 1 241 ? 37.432 -0.355 -46.684 1.00 43.09 241 GLY A C 1
ATOM 1792 O O . GLY A 1 241 ? 38.369 -0.859 -47.290 1.00 43.09 241 GLY A O 1
ATOM 1793 N N . GLY A 1 242 ? 36.409 0.210 -47.333 1.00 41.91 242 GLY A N 1
ATOM 1794 C CA . GLY A 1 242 ? 36.484 0.541 -48.766 1.00 41.91 242 GLY A CA 1
ATOM 1795 C C . GLY A 1 242 ? 36.426 -0.634 -49.752 1.00 41.91 242 GLY A C 1
ATOM 1796 O O . GLY A 1 242 ? 36.711 -0.431 -50.928 1.00 41.91 242 GLY A O 1
ATOM 1797 N N . VAL A 1 243 ? 36.020 -1.833 -49.325 1.00 40.62 243 VAL A N 1
ATOM 1798 C CA . VAL A 1 243 ? 35.750 -2.950 -50.243 1.00 40.62 243 VAL A CA 1
ATOM 1799 C C . VAL A 1 243 ? 34.256 -3.251 -50.248 1.00 40.62 243 VAL A C 1
ATOM 1801 O O . VAL A 1 243 ? 33.707 -3.803 -49.297 1.00 40.62 243 VAL A O 1
ATOM 1804 N N . VAL A 1 244 ? 33.592 -2.865 -51.336 1.00 43.12 244 VAL A N 1
ATOM 1805 C CA . VAL A 1 244 ? 32.256 -3.354 -51.683 1.00 43.12 244 VAL A CA 1
ATOM 1806 C C . VAL A 1 244 ? 32.461 -4.647 -52.469 1.00 43.12 244 VAL A C 1
ATOM 1808 O O . VAL A 1 244 ? 33.107 -4.627 -53.514 1.00 43.12 244 VAL A O 1
ATOM 1811 N N . ALA A 1 245 ? 31.949 -5.772 -51.969 1.00 39.94 245 ALA A N 1
ATOM 1812 C CA . ALA A 1 245 ? 31.893 -6.997 -52.762 1.00 39.94 245 ALA A CA 1
ATOM 1813 C C . ALA A 1 245 ? 30.876 -6.805 -53.906 1.00 39.94 245 ALA A C 1
ATOM 1815 O O . ALA A 1 245 ? 29.745 -6.389 -53.613 1.00 39.94 245 ALA A O 1
ATOM 1816 N N . PRO A 1 246 ? 31.249 -7.064 -55.175 1.00 40.75 246 PRO A N 1
ATOM 1817 C CA . PRO A 1 246 ? 30.308 -6.983 -56.279 1.00 40.75 246 PRO A CA 1
ATOM 1818 C C . PRO A 1 246 ? 29.241 -8.073 -56.161 1.00 40.75 246 PRO A C 1
ATOM 1820 O O . PRO A 1 246 ? 29.446 -9.122 -55.554 1.00 40.75 246 PRO A O 1
ATOM 1823 N N . ASP A 1 247 ? 28.075 -7.739 -56.696 1.00 46.94 247 ASP A N 1
ATOM 1824 C CA . ASP A 1 247 ? 26.901 -8.592 -56.793 1.00 46.94 247 ASP A CA 1
ATOM 1825 C C . ASP A 1 247 ? 27.109 -9.558 -57.969 1.00 46.94 247 ASP A C 1
ATOM 1827 O O . ASP A 1 247 ? 27.239 -9.122 -59.116 1.00 46.94 247 ASP A O 1
ATOM 1831 N N . ASP A 1 248 ? 27.193 -10.858 -57.689 1.00 45.91 248 ASP A N 1
ATOM 1832 C CA . ASP A 1 248 ? 27.331 -11.912 -58.698 1.00 45.91 248 ASP A CA 1
ATOM 1833 C C . ASP A 1 248 ? 25.965 -12.167 -59.368 1.00 45.91 248 ASP A C 1
ATOM 1835 O O . ASP A 1 248 ? 25.335 -13.210 -59.188 1.00 45.91 248 ASP A O 1
ATOM 1839 N N . GLY A 1 249 ? 25.481 -11.187 -60.131 1.00 37.25 249 GLY A N 1
ATOM 1840 C CA . GLY A 1 249 ? 24.238 -11.260 -60.902 1.00 37.25 249 GLY A CA 1
ATOM 1841 C C . GLY A 1 249 ? 24.520 -11.499 -62.381 1.00 37.25 249 GLY A C 1
ATOM 1842 O O . GLY A 1 249 ? 24.755 -10.552 -63.125 1.00 37.25 249 GLY A O 1
ATOM 1843 N N . ARG A 1 250 ? 24.534 -12.773 -62.789 1.00 37.62 250 ARG A N 1
ATOM 1844 C CA . ARG A 1 250 ? 24.650 -13.223 -64.187 1.00 37.62 250 ARG A CA 1
ATOM 1845 C C . ARG A 1 250 ? 23.478 -12.722 -65.050 1.00 37.62 250 ARG A C 1
ATOM 1847 O O . ARG A 1 250 ? 22.364 -12.618 -64.547 1.00 37.62 250 ARG A O 1
ATOM 1854 N N . GLU A 1 251 ? 23.840 -12.461 -66.312 1.00 39.59 251 GLU A N 1
ATOM 1855 C CA . GLU A 1 251 ? 23.141 -11.862 -67.475 1.00 39.59 251 GLU A CA 1
ATOM 1856 C C . GLU A 1 251 ? 21.614 -11.986 -67.579 1.00 39.59 251 GLU A C 1
ATOM 1858 O O . GLU A 1 251 ? 21.073 -13.100 -67.396 1.00 39.59 251 GLU A O 1
#

pLDDT: mean 75.96, std 17.42, range [36.06, 96.75]

Radius of gyration: 26.15 Å; Cα contacts (8 Å, |Δi|>4): 384; chains: 1; bounding box: 69×34×94 Å

Solvent-accessible surface area (backbone atoms only — not comparable to full-atom values): 14334 Å² total; per-residue (Å²): 108,69,54,57,53,21,48,40,61,22,40,36,72,49,34,88,32,26,79,43,45,39,82,52,68,93,61,60,68,70,58,54,36,66,70,69,65,38,41,34,34,35,39,42,73,80,50,76,49,68,61,90,84,55,79,44,28,42,35,32,36,37,38,41,40,37,38,53,43,63,56,49,72,39,92,87,72,80,44,74,43,78,30,88,21,93,47,72,68,42,39,51,52,50,50,54,51,48,54,48,35,49,55,49,23,48,62,31,86,90,36,72,36,9,45,48,30,21,49,38,30,69,54,55,37,95,78,32,96,69,42,48,80,45,79,44,82,46,78,51,62,95,92,53,74,41,44,32,34,38,36,41,42,30,29,45,20,61,59,84,77,62,47,58,55,92,49,73,70,57,54,54,47,50,58,54,30,52,75,31,93,81,44,29,82,51,33,67,60,53,51,52,66,41,58,40,86,42,68,59,72,37,54,45,53,23,60,70,65,72,41,55,76,68,53,19,46,76,69,68,38,44,65,82,51,52,49,102,80,69,47,80,56,81,78,88,72,85,78,76,87,88,63,80,82,81,80,91,73,80,133

Sequence (251 aa):
MALRICAVIALRDATMAQERVRDSALSQLDALVEEDRAPVITVSTESTERKRGAQMQQTSLVLELALTAKPRPDEETDEIVIGFAETDADLDLMLDLFERETLDALARPDSAAADLFRTLCGGDAVNSPGSDYSSIRGVGAAGQRLAARQILLTADTLLDPVRGEPCDWLERFLDLIEGDPEYGAIHPLLSAFLAGSGPGAAFREQARLFLDAAGAKALGLSPLAANEAGAPVTLTRIAVGGVVAPDDGRE

Foldseek 3Di:
DLLQVLLQVLLACQAQCHNQEAADDPDDPVVSCVVVVGKHKYKYWDDWADDFPDQWIKTKIKIKIKHAQDFDQDPPPSDGRRGQDDDVVSLVVVVVVRVVSSLVSLCDPPDLSSQLSCVQLVNNQVDDDQWDWDKDWDDDDPPGRMTMIMIITIGTGGDDDAAQDDDVSVVSSLVVQCPDPVRVVCSVVVCCVRNPPGDPQLVSVCVSNVHDPVRSVVVVSPQPDDDVVRDRDDDPDDDDDPDDDDDPDDD

Secondary structure (DSSP, 8-state):
-HHHHHHHHHHTTTSTTTT-EEE--SS-HHHHHHHH-S-EEEEEEEEEE--TT-SEEEEEEEEEEEEE-PPEE-TTT--EE--S-SSHHHHHHHHHHHHHHHHHHHT-TT-HHHHHHHHHTTSSTTTSTT-EEEEEEEEPPTT--EEEEEEEEEEEEEPPPPTTS--HHHHHHHHHHHT-TTTTTTHHHHHHHHHS-PPPHHHHHHHHTT--HHHHHHTT-S-S-B-TTSPBP-------SS-PPP-----

Mean predicted aligned error: 12.78 Å